Protein AF-A0A9P8F099-F1 (afdb_monomer)

Sequence (194 aa):
LRLPRTDVANDFVLVNVEPSGSDPLDLKLVATDGQSPFVASVRQNQIQKLQASSSHIQLDHWQSILSAVLLQSIPNDPTLAGVEAVANVSPSQLTITIRNKISGITQRLGVITLDKDEDEDIQLYDWTGFAVSRADGLAHQLATIQSTVAEHQKTIDDLTAQLDDLVKAKKSHQDEMLRKFAALLNTKKLKIRD

Mean predicted aligned error: 7.75 Å

InterPro domains:
  IPR014751 DNA repair protein XRCC4-like, C-terminal [G3DSA:1.20.5.370] (123-194)

Solvent-accessible surface area (backbone atoms only — not comparable to full-atom values): 10765 Å² total; per-residue (Å²): 91,81,28,46,34,75,81,43,87,96,40,56,32,44,37,48,75,40,82,69,56,93,49,96,49,13,26,37,37,46,30,32,72,86,83,54,36,23,40,36,76,45,42,58,95,50,50,73,76,34,43,30,90,87,40,90,70,54,69,70,59,50,50,52,52,49,43,32,68,70,69,62,47,83,66,95,46,76,87,55,67,42,59,47,61,36,29,37,78,53,100,60,35,37,38,39,38,35,28,36,49,57,96,89,45,78,44,66,43,25,51,48,70,18,43,56,37,92,87,54,82,79,60,61,69,58,54,50,51,51,51,50,55,50,50,52,53,51,52,53,51,51,54,51,52,53,51,53,50,52,51,51,50,51,51,50,53,54,53,50,52,53,48,53,52,49,53,50,51,51,51,54,51,50,54,52,50,51,51,53,51,51,52,53,52,51,55,53,53,52,66,72,72,108

Radius of gyration: 32.0 Å; Cα contacts (8 Å, |Δi|>4): 242; chains: 1; bounding box: 88×36×84 Å

Secondary structure (DSSP, 8-state):
-EEEBSSSTT-EEEEEEEE-SSSTT-EEEEEESSS-EEEEEE-GGGGGGGB-TT----HHHHHHHHHHHHH------GGGTTEEEEEEE-SSEEEEEEEEEETTEEEEEEEEEEEE-TTS---HHHHHHHHHHHHHHHHHHHHHHHHHHHHHHHHHHHHHHHHHHHHHHHHHHHHHHHHHHHHHHHHHHHHHH-

Structure (mmCIF, N/CA/C/O backbone):
data_AF-A0A9P8F099-F1
#
_entry.id   AF-A0A9P8F099-F1
#
loop_
_atom_site.group_PDB
_atom_site.id
_atom_site.type_symbol
_atom_site.label_atom_id
_atom_site.label_alt_id
_atom_site.label_comp_id
_atom_site.label_asym_id
_atom_site.label_entity_id
_atom_site.label_seq_id
_atom_site.pdbx_PDB_ins_code
_atom_site.Cartn_x
_atom_site.Cartn_y
_atom_site.Cartn_z
_atom_site.occupancy
_atom_site.B_iso_or_equiv
_atom_site.auth_seq_id
_atom_site.auth_comp_id
_atom_site.auth_asym_id
_atom_site.auth_atom_id
_atom_site.pdbx_PDB_model_num
ATOM 1 N N . LEU A 1 1 ? -8.700 -2.058 2.210 1.00 92.56 1 LEU A N 1
ATOM 2 C CA . LEU A 1 1 ? -7.432 -2.607 2.752 1.00 92.56 1 LEU A CA 1
ATOM 3 C C . LEU A 1 1 ? -7.659 -4.028 3.244 1.00 92.56 1 LEU A C 1
ATOM 5 O O . LEU A 1 1 ? -8.732 -4.304 3.767 1.00 92.56 1 LEU A O 1
ATOM 9 N N . ARG A 1 2 ? -6.658 -4.904 3.118 1.00 94.31 2 ARG A N 1
ATOM 10 C CA . ARG A 1 2 ? -6.637 -6.225 3.761 1.00 94.31 2 ARG A CA 1
ATOM 11 C C . ARG A 1 2 ? -5.497 -6.243 4.771 1.00 94.31 2 ARG A C 1
ATOM 13 O O . ARG A 1 2 ? -4.348 -6.102 4.362 1.00 94.31 2 ARG A O 1
ATOM 20 N N . LEU A 1 3 ? -5.808 -6.409 6.053 1.00 95.88 3 LEU A N 1
ATOM 21 C CA . LEU A 1 3 ? -4.813 -6.393 7.128 1.00 95.88 3 LEU A CA 1
ATOM 22 C C . LEU A 1 3 ? -4.735 -7.772 7.792 1.00 95.88 3 LEU A C 1
ATOM 24 O O . LEU A 1 3 ? -5.778 -8.306 8.167 1.00 95.88 3 LEU A O 1
ATOM 28 N N . PRO A 1 4 ? -3.542 -8.370 7.946 1.00 96.44 4 PRO A N 1
ATOM 29 C CA . PRO A 1 4 ? -3.405 -9.661 8.607 1.00 96.44 4 PRO A CA 1
ATOM 30 C C . PRO A 1 4 ? -3.721 -9.545 10.101 1.00 96.44 4 PRO A C 1
ATOM 32 O O . PRO A 1 4 ? -3.348 -8.564 10.755 1.00 96.44 4 PRO A O 1
ATOM 35 N N . ARG A 1 5 ? -4.379 -10.570 10.641 1.00 96.12 5 ARG A N 1
ATOM 36 C CA . ARG A 1 5 ? -4.650 -10.698 12.073 1.00 96.12 5 ARG A CA 1
ATOM 37 C C . ARG A 1 5 ? -3.421 -11.212 12.813 1.00 96.12 5 ARG A C 1
ATOM 39 O O . ARG A 1 5 ? -2.615 -11.971 12.278 1.00 96.12 5 ARG A O 1
ATOM 46 N N . THR A 1 6 ? -3.262 -10.755 14.049 1.00 94.56 6 THR A N 1
ATOM 47 C CA . THR A 1 6 ? -2.166 -11.160 14.949 1.00 94.56 6 THR A CA 1
ATOM 48 C C . THR A 1 6 ? -2.634 -12.092 16.058 1.00 94.56 6 THR A C 1
ATOM 50 O O . THR A 1 6 ? -1.834 -12.841 16.606 1.00 94.56 6 THR A O 1
ATOM 53 N N . ASP A 1 7 ? -3.925 -12.048 16.366 1.00 92.44 7 ASP A N 1
ATOM 54 C CA . ASP A 1 7 ? -4.639 -12.905 17.306 1.00 92.44 7 ASP A CA 1
ATOM 55 C C . ASP A 1 7 ? -4.950 -14.294 16.728 1.00 92.44 7 ASP A C 1
ATOM 57 O O . ASP A 1 7 ? -4.965 -15.273 17.470 1.00 92.44 7 ASP A O 1
ATOM 61 N N . VAL A 1 8 ? -5.139 -14.399 15.407 1.00 93.00 8 VAL A N 1
ATOM 62 C CA . VAL A 1 8 ? -5.415 -15.660 14.703 1.00 93.00 8 VAL A CA 1
ATOM 63 C C . VAL A 1 8 ? -4.468 -15.811 13.514 1.00 93.00 8 VAL A C 1
ATOM 65 O O . VAL A 1 8 ? -4.317 -14.904 12.695 1.00 93.00 8 VAL A O 1
ATOM 68 N N . ALA A 1 9 ? -3.810 -16.968 13.417 1.00 90.31 9 ALA A N 1
ATOM 69 C CA . ALA A 1 9 ? -2.846 -17.241 12.359 1.00 90.31 9 ALA A CA 1
ATOM 70 C C . ALA A 1 9 ? -3.523 -17.370 10.984 1.00 90.31 9 ALA A C 1
ATOM 72 O O . ALA A 1 9 ? -4.528 -18.061 10.841 1.00 90.31 9 ALA A O 1
ATOM 73 N N . ASN A 1 10 ? -2.905 -16.765 9.965 1.00 90.75 10 ASN A N 1
ATOM 74 C CA . ASN A 1 10 ? -3.338 -16.802 8.562 1.00 90.75 10 ASN A CA 1
ATOM 75 C C . ASN A 1 10 ? -4.743 -16.228 8.289 1.00 90.75 10 ASN A C 1
ATOM 77 O O . ASN A 1 10 ? -5.336 -16.509 7.249 1.00 90.75 10 ASN A O 1
ATOM 81 N N . ASP A 1 11 ? -5.251 -15.399 9.197 1.00 95.69 11 ASP A N 1
ATOM 82 C CA . ASP A 1 11 ? -6.530 -14.715 9.048 1.00 95.69 11 ASP A CA 1
ATOM 83 C C . ASP A 1 11 ? -6.328 -13.211 8.782 1.00 95.69 11 ASP A C 1
ATOM 85 O O . ASP A 1 11 ? -5.207 -12.688 8.850 1.00 95.69 11 ASP A O 1
ATOM 89 N N . PHE A 1 12 ? -7.390 -12.501 8.415 1.00 96.81 12 PHE A N 1
ATOM 90 C CA . PHE A 1 12 ? -7.332 -11.089 8.054 1.00 96.81 12 PHE A CA 1
A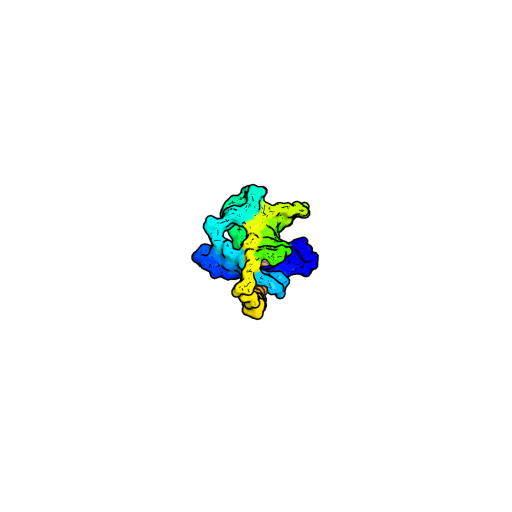TOM 91 C C . PHE A 1 12 ? -8.630 -10.353 8.370 1.00 96.81 12 PHE A C 1
ATOM 93 O O . PHE A 1 12 ? -9.683 -10.948 8.553 1.00 96.81 12 PHE A O 1
ATOM 100 N N . VAL A 1 13 ? -8.543 -9.029 8.379 1.00 97.19 13 VAL A N 1
ATOM 101 C CA . VAL A 1 13 ? -9.701 -8.136 8.390 1.00 97.19 13 VAL A CA 1
ATOM 102 C C . VAL A 1 13 ? -9.718 -7.314 7.111 1.00 97.19 13 VAL A C 1
ATOM 104 O O . VAL A 1 13 ? -8.668 -7.030 6.511 1.00 97.19 13 VAL A O 1
ATOM 107 N N . LEU A 1 14 ? -10.914 -6.924 6.692 1.00 97.06 14 LEU A N 1
ATOM 108 C CA . LEU A 1 14 ? -11.102 -5.945 5.633 1.00 97.06 14 LEU A CA 1
ATOM 109 C C . LEU A 1 14 ? -11.394 -4.594 6.264 1.00 97.06 14 LEU A C 1
ATOM 111 O O . LEU A 1 14 ? -12.147 -4.511 7.225 1.00 97.06 14 LEU A O 1
ATOM 115 N N . VAL A 1 15 ? -10.785 -3.546 5.720 1.00 96.75 15 VAL A N 1
ATOM 116 C CA . VAL A 1 15 ? -11.032 -2.161 6.131 1.00 96.75 15 VAL A CA 1
ATOM 117 C C . VAL A 1 15 ? -11.344 -1.352 4.889 1.00 96.75 15 VAL A C 1
ATOM 119 O O . VAL A 1 15 ? -10.489 -1.213 4.009 1.00 96.75 15 VAL A O 1
ATOM 122 N N . ASN A 1 16 ? -12.557 -0.838 4.807 1.00 95.81 16 ASN A N 1
ATOM 123 C CA . ASN A 1 16 ? -12.939 0.188 3.864 1.00 95.81 16 ASN A CA 1
ATOM 124 C C . ASN A 1 16 ? -12.555 1.563 4.419 1.00 95.81 16 ASN A C 1
ATOM 126 O O . ASN A 1 16 ? -12.680 1.823 5.616 1.00 95.81 16 ASN A O 1
ATOM 130 N N . VAL A 1 17 ? -12.021 2.409 3.544 1.00 95.62 17 VAL A N 1
ATOM 131 C CA . VAL A 1 17 ? -11.474 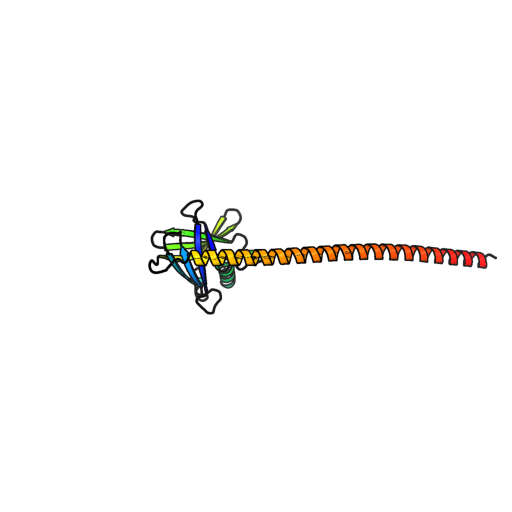3.719 3.898 1.00 95.62 17 VAL A CA 1
ATOM 132 C C . VAL A 1 17 ? -12.177 4.747 3.034 1.00 95.62 17 VAL A C 1
ATOM 134 O O . VAL A 1 17 ? -11.964 4.782 1.823 1.00 95.62 17 VAL A O 1
ATOM 137 N N . GLU A 1 18 ? -13.012 5.565 3.658 1.00 94.25 18 GLU A N 1
ATOM 138 C CA . GLU A 1 18 ? -13.860 6.534 2.972 1.00 94.25 18 GLU A CA 1
ATOM 139 C C . GLU A 1 18 ? -13.487 7.959 3.383 1.00 94.25 18 GLU A C 1
ATOM 141 O O . GLU A 1 18 ? -13.303 8.222 4.574 1.00 94.25 18 GLU A O 1
ATOM 146 N N . PRO A 1 19 ? -13.395 8.910 2.442 1.00 95.31 19 PRO A N 1
ATOM 147 C CA . PRO A 1 19 ? -13.267 10.320 2.783 1.00 95.31 19 PRO A CA 1
ATOM 148 C C . PRO A 1 19 ? -14.481 10.799 3.588 1.00 95.31 19 PRO A C 1
ATOM 150 O O . PRO A 1 19 ? -15.623 10.564 3.206 1.00 95.31 19 PRO A O 1
ATOM 153 N N . SER A 1 20 ? -14.234 11.506 4.686 1.00 96.31 20 SER A N 1
ATOM 154 C CA . SER A 1 20 ? -15.271 12.059 5.572 1.00 96.31 20 SER A CA 1
ATOM 155 C C . SER A 1 20 ? -15.173 13.578 5.767 1.00 96.31 20 SER A C 1
ATOM 157 O O . SER A 1 20 ? -16.009 14.171 6.450 1.00 96.31 20 SER A O 1
ATOM 159 N N . GLY A 1 21 ? -14.159 14.220 5.183 1.00 93.94 21 GLY A N 1
ATOM 160 C CA . GLY A 1 21 ? -13.891 15.645 5.354 1.00 93.94 21 GLY A CA 1
ATOM 161 C C . GLY A 1 21 ? -13.082 16.242 4.208 1.00 93.94 21 GLY A C 1
ATOM 162 O O . GLY A 1 21 ? -12.948 15.643 3.142 1.00 93.94 21 GLY A O 1
ATOM 163 N N . SER A 1 22 ? -12.592 17.462 4.422 1.00 93.25 22 SER A N 1
ATOM 164 C CA . SER A 1 22 ? -11.844 18.218 3.414 1.00 93.25 22 SER A CA 1
ATOM 165 C C . SER A 1 22 ? -10.375 17.823 3.347 1.00 93.25 22 SER A C 1
ATOM 167 O O . SER A 1 22 ? -9.767 17.947 2.283 1.00 93.25 22 SER A O 1
ATOM 169 N N . ASP A 1 23 ? -9.800 17.382 4.467 1.00 94.94 23 ASP A N 1
ATOM 170 C CA . ASP A 1 23 ? -8.392 17.015 4.515 1.00 94.94 23 ASP A CA 1
ATOM 171 C C . ASP A 1 23 ? -8.171 15.561 4.059 1.00 94.94 23 ASP A C 1
ATOM 173 O O . ASP A 1 23 ? -9.023 14.701 4.293 1.00 94.94 23 ASP A O 1
ATOM 177 N N . PRO A 1 24 ? -7.008 15.233 3.461 1.00 92.44 24 PRO A N 1
ATOM 178 C CA . PRO A 1 24 ? -6.714 13.883 2.974 1.00 92.44 24 PRO A CA 1
ATOM 179 C C . PRO A 1 24 ? -6.847 12.767 4.019 1.00 92.44 24 PRO A C 1
ATOM 181 O O . PRO A 1 24 ? -7.192 11.642 3.667 1.00 92.44 24 PRO A O 1
ATOM 184 N N . LEU A 1 25 ? -6.550 13.061 5.291 1.00 95.44 25 LEU A N 1
ATOM 185 C CA . LEU A 1 25 ? -6.671 12.112 6.404 1.00 95.44 25 LEU A CA 1
ATOM 186 C C . LEU A 1 25 ? -7.956 12.281 7.227 1.00 95.44 25 LEU A C 1
ATOM 188 O O . LEU A 1 25 ? -8.073 11.672 8.291 1.00 95.44 25 LEU A O 1
ATOM 192 N N . ASP A 1 26 ? -8.929 13.055 6.749 1.00 97.25 26 ASP A N 1
ATOM 193 C CA . ASP A 1 26 ? -10.280 13.023 7.303 1.00 97.25 26 ASP A CA 1
ATOM 194 C C . ASP A 1 26 ? -11.026 11.809 6.745 1.00 97.25 26 ASP A C 1
ATOM 196 O O . ASP A 1 26 ? -11.672 11.878 5.699 1.00 97.25 26 ASP A O 1
ATOM 200 N N . LEU A 1 27 ? -10.957 10.679 7.445 1.00 97.62 27 LEU A N 1
ATOM 201 C CA . LEU A 1 27 ? -11.392 9.374 6.947 1.00 97.62 27 LEU A CA 1
ATOM 202 C C . LEU A 1 27 ? -12.384 8.701 7.900 1.00 97.62 27 LEU A C 1
ATOM 204 O O . LEU A 1 27 ? -12.140 8.633 9.104 1.00 97.62 27 LEU A O 1
ATOM 208 N N . LYS A 1 28 ? -13.451 8.115 7.353 1.00 97.25 28 LYS A N 1
ATOM 209 C CA . LYS A 1 28 ? -14.241 7.077 8.021 1.00 97.25 28 LYS A CA 1
ATOM 210 C C . LYS A 1 28 ? -13.606 5.728 7.694 1.00 97.25 28 LYS A C 1
ATOM 212 O O . LYS A 1 28 ? -13.386 5.393 6.531 1.00 97.25 28 LYS A O 1
ATOM 217 N N . LEU A 1 29 ? -13.284 4.963 8.727 1.00 97.38 29 LEU A N 1
ATOM 218 C CA . LEU A 1 29 ? -12.815 3.592 8.606 1.00 97.38 29 LEU A CA 1
ATOM 219 C C . LEU A 1 29 ? -13.961 2.673 8.999 1.00 97.38 29 LEU A C 1
ATOM 221 O O . LEU A 1 29 ? -14.435 2.755 10.129 1.00 97.38 29 LEU A O 1
ATOM 225 N N . VAL A 1 30 ? -14.368 1.798 8.087 1.00 97.56 30 VAL A N 1
ATOM 226 C CA . VAL A 1 30 ? -15.339 0.734 8.362 1.00 97.56 30 VAL A CA 1
ATOM 227 C C . VAL A 1 30 ? -14.635 -0.587 8.130 1.00 97.56 30 VAL A C 1
ATOM 229 O O . VAL A 1 30 ? -14.159 -0.864 7.032 1.00 97.56 30 VAL A O 1
ATOM 232 N N . ALA A 1 31 ? -14.507 -1.394 9.170 1.00 97.62 31 ALA A N 1
ATOM 233 C CA . ALA A 1 31 ? -13.795 -2.655 9.135 1.00 97.62 31 ALA A CA 1
ATOM 234 C C . ALA A 1 31 ? -14.698 -3.825 9.493 1.00 97.62 31 ALA A C 1
ATOM 236 O O . ALA A 1 31 ? -15.712 -3.673 10.166 1.00 97.62 31 ALA A O 1
ATOM 237 N N . THR A 1 32 ? -14.291 -5.014 9.069 1.00 97.06 32 THR A N 1
ATOM 238 C CA . THR A 1 32 ? -14.934 -6.255 9.476 1.00 97.06 32 THR A CA 1
ATOM 239 C C . THR A 1 32 ? -13.946 -7.413 9.518 1.00 97.06 32 THR A C 1
ATOM 241 O O . THR A 1 32 ? -13.009 -7.496 8.717 1.00 97.06 32 THR A O 1
ATOM 244 N N . ASP A 1 33 ? -14.186 -8.322 10.454 1.00 94.69 33 ASP A N 1
ATOM 245 C CA . ASP A 1 33 ? -13.595 -9.658 10.534 1.00 94.69 33 ASP A CA 1
ATOM 246 C C . ASP A 1 33 ? -14.413 -10.717 9.763 1.00 94.69 33 ASP A C 1
ATOM 248 O O . ASP A 1 33 ? -14.134 -11.909 9.851 1.00 94.69 33 ASP A O 1
ATOM 252 N N . GLY A 1 34 ? -15.429 -10.283 9.008 1.00 92.38 34 GLY A N 1
ATOM 253 C CA . GLY A 1 34 ? -16.376 -11.133 8.290 1.00 92.38 34 GLY A CA 1
ATOM 254 C C . GLY A 1 34 ? -17.660 -11.428 9.068 1.00 92.38 34 GLY A C 1
ATOM 255 O O . GLY A 1 34 ? -18.559 -12.053 8.509 1.00 92.38 34 GLY A O 1
ATOM 256 N N . GLN A 1 35 ? -17.764 -10.988 10.326 1.00 90.94 35 GLN A N 1
ATOM 257 C CA . GLN A 1 35 ? -18.958 -11.176 11.153 1.00 90.94 35 GLN A CA 1
ATOM 258 C C . GLN A 1 35 ? -19.503 -9.859 11.689 1.00 90.94 35 GLN A C 1
ATOM 260 O O . GLN A 1 35 ? -20.703 -9.621 11.601 1.00 90.94 35 GLN A O 1
ATOM 265 N N . SER A 1 36 ? -18.634 -9.024 12.260 1.00 95.19 36 SER A N 1
ATOM 266 C CA . SER A 1 36 ? -19.042 -7.789 12.926 1.00 95.19 36 SER A CA 1
ATOM 267 C C . SER A 1 36 ? -18.498 -6.551 12.211 1.00 95.19 36 SER A C 1
ATOM 269 O O . SER A 1 36 ? -17.364 -6.581 11.718 1.00 95.19 36 SER A O 1
ATOM 271 N N . PRO A 1 37 ? -19.282 -5.466 12.143 1.00 97.25 37 PRO A N 1
ATOM 272 C CA . PRO A 1 37 ? -18.804 -4.145 11.745 1.00 97.25 37 PRO A CA 1
ATOM 273 C C . PRO A 1 37 ? -18.034 -3.460 12.883 1.00 97.25 37 PRO A C 1
ATOM 275 O O . PRO A 1 37 ? -18.412 -3.533 14.055 1.00 97.25 37 PRO A O 1
ATOM 278 N N . PHE A 1 38 ? -16.958 -2.764 12.527 1.00 98.19 38 PHE A N 1
ATOM 279 C CA . PHE A 1 38 ? -16.180 -1.918 13.427 1.00 98.19 38 PHE A CA 1
ATOM 280 C C . PHE A 1 38 ? -15.909 -0.577 12.759 1.00 98.19 38 PHE A C 1
ATOM 282 O O . PHE A 1 38 ? -15.483 -0.544 11.605 1.00 98.19 38 PHE A O 1
ATOM 289 N N . VAL A 1 39 ? -16.099 0.526 13.475 1.00 97.88 39 VAL A N 1
ATOM 290 C CA . VAL A 1 39 ? -16.024 1.870 12.898 1.00 97.88 39 VAL A CA 1
ATOM 291 C C . VAL A 1 39 ? -15.047 2.746 13.677 1.00 97.88 39 VAL A C 1
ATOM 293 O O . VAL A 1 39 ? -14.962 2.693 14.902 1.00 97.88 39 VAL A O 1
ATOM 296 N N . ALA A 1 40 ? -14.297 3.579 12.960 1.00 97.69 40 ALA A N 1
ATOM 297 C CA . ALA A 1 40 ? -13.589 4.718 13.536 1.00 97.69 40 ALA A CA 1
ATOM 298 C C . ALA A 1 40 ? -13.617 5.911 12.588 1.00 97.69 40 ALA A C 1
ATOM 300 O O . ALA A 1 40 ? -13.789 5.779 11.378 1.00 97.69 40 ALA A O 1
ATOM 301 N N . SER A 1 41 ? -13.378 7.093 13.146 1.00 97.19 41 SER A N 1
ATOM 302 C CA . SER A 1 41 ? -13.099 8.301 12.374 1.00 97.19 41 SER A CA 1
ATOM 303 C C . SER A 1 41 ? -11.676 8.768 12.650 1.00 97.19 41 SER A C 1
ATOM 305 O O . SER A 1 41 ? -11.290 8.972 13.801 1.00 97.19 41 SER A O 1
ATOM 307 N N . VAL A 1 42 ? -10.904 8.974 11.590 1.00 97.06 42 VAL A N 1
ATOM 308 C CA . VAL A 1 42 ? -9.605 9.644 11.626 1.00 97.06 42 VAL A CA 1
ATOM 309 C C . VAL A 1 42 ? -9.823 11.078 11.162 1.00 97.06 42 VAL A C 1
ATOM 311 O O . VAL A 1 42 ? -10.536 11.316 10.194 1.00 97.06 42 VAL A O 1
ATOM 314 N N . ARG A 1 43 ? -9.237 12.044 11.870 1.00 96.81 43 ARG A N 1
ATOM 315 C CA . ARG A 1 43 ? -9.216 13.450 11.451 1.00 96.81 43 ARG A CA 1
ATOM 316 C C . ARG A 1 43 ? -7.783 13.917 11.345 1.00 96.81 43 ARG A C 1
ATOM 318 O O . ARG A 1 43 ? -7.002 13.660 12.268 1.00 96.81 43 ARG A O 1
ATOM 325 N N . GLN A 1 44 ? -7.448 14.637 10.279 1.00 95.19 44 GLN A N 1
ATOM 326 C CA . GLN A 1 44 ? -6.072 15.052 10.012 1.00 95.19 44 GLN A CA 1
ATOM 327 C C . GLN A 1 44 ? -5.486 15.874 11.169 1.00 95.19 44 GLN A C 1
ATOM 329 O O . GLN A 1 44 ? -4.362 15.642 11.606 1.00 95.19 44 GLN A O 1
ATOM 334 N N . ASN A 1 45 ? -6.284 16.764 11.757 1.00 94.62 45 ASN A N 1
ATOM 335 C CA . ASN A 1 45 ? -5.879 17.580 12.903 1.00 94.62 45 ASN A CA 1
ATOM 336 C C . ASN A 1 45 ? -5.694 16.803 14.227 1.00 94.62 45 ASN A C 1
ATOM 338 O O . ASN A 1 45 ? -5.262 17.388 15.219 1.00 94.62 45 ASN A O 1
ATOM 342 N N . GLN A 1 46 ? -6.021 15.507 14.278 1.00 94.50 46 GLN A N 1
ATOM 343 C CA . GLN A 1 46 ? -5.893 14.664 15.473 1.00 94.50 46 GLN A CA 1
ATOM 344 C C . GLN A 1 46 ? -4.963 13.463 15.286 1.00 94.50 46 GLN A C 1
ATOM 346 O O . GLN A 1 46 ? -4.804 12.675 16.219 1.00 94.50 46 GLN A O 1
ATOM 351 N N . ILE A 1 47 ? -4.295 13.335 14.137 1.00 95.06 47 ILE A N 1
ATOM 352 C CA . ILE A 1 47 ? -3.441 12.176 13.837 1.00 95.06 47 ILE A CA 1
ATOM 353 C C . ILE A 1 47 ? -2.308 11.980 14.847 1.00 95.06 47 ILE A C 1
ATOM 355 O O . ILE A 1 47 ? -1.905 10.846 15.090 1.00 95.06 47 ILE A O 1
ATOM 359 N N . GLN A 1 48 ? -1.838 13.049 15.500 1.00 93.62 48 GLN A N 1
ATOM 360 C CA . GLN A 1 48 ? -0.823 12.963 16.553 1.00 93.62 48 GLN A CA 1
ATOM 361 C C . GLN A 1 48 ? -1.269 12.074 17.726 1.00 93.62 48 GLN A C 1
ATOM 363 O O . GLN A 1 48 ? -0.439 11.426 18.352 1.00 93.62 48 GLN A O 1
ATOM 368 N N . LYS A 1 49 ? -2.575 11.982 18.011 1.00 94.12 49 LYS A N 1
ATOM 369 C CA . LYS A 1 49 ? -3.105 11.112 19.076 1.00 94.12 49 LYS A CA 1
ATOM 370 C C . LYS A 1 49 ? -2.997 9.624 18.738 1.00 94.12 49 LYS A C 1
ATOM 372 O O . LYS A 1 49 ? -2.983 8.798 19.642 1.00 94.12 49 LYS A O 1
ATOM 377 N N . LEU A 1 50 ? -2.944 9.292 17.447 1.00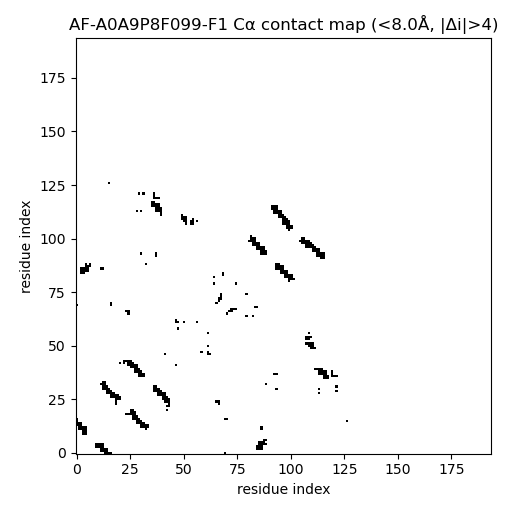 94.62 50 LEU A N 1
ATOM 378 C CA . LEU A 1 50 ? -2.806 7.918 16.956 1.00 94.62 50 LEU A CA 1
ATOM 379 C C . LEU A 1 50 ? -1.355 7.434 17.037 1.00 94.62 50 LEU A C 1
ATOM 381 O O . LEU A 1 50 ? -1.090 6.233 16.984 1.00 94.62 50 LEU A O 1
ATOM 385 N N . GLN A 1 51 ? -0.410 8.366 17.149 1.00 94.25 51 GLN A N 1
ATOM 386 C CA . GLN A 1 51 ? 1.000 8.066 17.281 1.00 94.25 51 GLN A CA 1
ATOM 387 C C . GLN A 1 51 ? 1.279 7.416 18.642 1.00 94.25 51 GLN A C 1
ATOM 389 O O . GLN A 1 51 ? 0.825 7.876 19.690 1.00 94.25 51 GLN A O 1
ATOM 394 N N . ALA A 1 52 ? 2.064 6.342 18.646 1.00 91.00 52 ALA A N 1
ATOM 395 C CA . ALA A 1 52 ? 2.492 5.711 19.882 1.00 91.00 52 ALA A CA 1
ATOM 396 C C . ALA A 1 52 ? 3.402 6.672 20.658 1.00 91.00 52 ALA A C 1
ATOM 398 O O . ALA A 1 52 ? 4.353 7.214 20.096 1.00 91.00 52 ALA A O 1
ATOM 399 N N . SER A 1 53 ? 3.176 6.801 21.967 1.00 83.56 53 SER A N 1
ATOM 400 C CA . SER A 1 53 ? 3.994 7.637 22.861 1.00 83.56 53 SER A CA 1
ATOM 401 C C . SER A 1 53 ? 5.481 7.265 22.866 1.00 83.56 53 SER A C 1
ATOM 403 O O . SER A 1 53 ? 6.333 8.103 23.134 1.00 83.56 53 SER A O 1
ATOM 405 N N . SER A 1 54 ? 5.796 6.008 22.546 1.00 79.12 54 SER A N 1
ATOM 406 C CA . SER A 1 54 ? 7.159 5.487 22.405 1.00 79.12 54 SER A CA 1
ATOM 407 C C . SER A 1 54 ? 7.827 5.832 21.071 1.00 79.12 54 SER A C 1
ATOM 409 O O . SER A 1 54 ? 8.994 5.504 20.874 1.00 79.12 54 SER A O 1
ATOM 411 N N . SER A 1 55 ? 7.093 6.401 20.113 1.00 77.25 55 SER A N 1
ATOM 412 C CA . SER A 1 55 ? 7.637 6.766 18.808 1.00 77.25 55 SER A CA 1
ATOM 413 C C . SER A 1 55 ? 8.016 8.249 18.801 1.00 77.25 55 SER A C 1
ATOM 415 O O . SER A 1 55 ? 7.210 9.114 19.122 1.00 77.25 55 SER A O 1
ATOM 417 N N . HIS A 1 56 ? 9.257 8.550 18.423 1.00 80.56 56 HIS A N 1
ATOM 418 C CA . HIS A 1 56 ? 9.774 9.921 18.311 1.00 80.56 56 HIS A CA 1
ATOM 419 C C . HIS A 1 56 ? 9.692 10.453 16.870 1.00 80.56 56 HIS A C 1
ATOM 421 O O . HIS A 1 56 ? 10.528 11.243 16.439 1.00 80.56 56 HIS A O 1
ATOM 427 N N . ILE A 1 57 ? 8.719 9.968 16.094 1.00 87.06 57 ILE A N 1
ATOM 428 C CA . ILE A 1 57 ? 8.551 10.341 14.685 1.00 87.06 57 ILE A CA 1
ATOM 429 C C . ILE A 1 57 ? 7.952 11.749 14.613 1.00 87.06 57 ILE A C 1
ATOM 431 O O . ILE A 1 57 ? 7.046 12.083 15.372 1.00 87.06 57 ILE A O 1
ATOM 435 N N . GLN A 1 58 ? 8.468 12.582 13.711 1.00 90.94 58 GLN A N 1
ATOM 436 C CA . GLN A 1 58 ? 7.911 13.912 13.466 1.00 90.94 58 GLN A CA 1
ATOM 437 C C . GLN A 1 58 ? 6.508 13.822 12.856 1.00 90.94 58 GLN A C 1
ATOM 439 O O . GLN A 1 58 ? 6.215 12.895 12.105 1.00 90.94 58 GLN A O 1
ATOM 444 N N . LEU A 1 59 ? 5.656 14.808 13.145 1.00 90.62 59 LEU A N 1
ATOM 445 C CA . LEU A 1 59 ? 4.251 14.791 12.732 1.00 90.62 59 LEU A CA 1
ATOM 446 C C . LEU A 1 59 ? 4.074 14.668 11.211 1.00 90.62 59 LEU A C 1
ATOM 448 O O . LEU A 1 59 ? 3.272 13.853 10.768 1.00 90.62 59 LEU A O 1
ATOM 452 N N . ASP A 1 60 ? 4.863 15.398 10.422 1.00 90.44 60 ASP A N 1
ATOM 453 C CA . ASP A 1 60 ? 4.786 15.354 8.954 1.00 90.44 60 ASP A CA 1
ATOM 454 C C . ASP A 1 60 ? 5.123 13.958 8.413 1.00 90.44 60 ASP A C 1
ATOM 456 O O . ASP A 1 60 ? 4.450 13.427 7.532 1.00 90.44 60 ASP A O 1
ATOM 460 N N . HIS A 1 61 ? 6.132 13.308 8.996 1.00 90.12 61 HIS A N 1
ATOM 461 C CA . HIS A 1 61 ? 6.487 11.942 8.626 1.00 90.12 61 HIS A CA 1
ATOM 462 C C . HIS A 1 61 ? 5.411 10.943 9.087 1.00 90.12 61 HIS A C 1
ATOM 464 O O . HIS A 1 61 ? 5.072 10.013 8.356 1.00 90.12 61 HIS A O 1
ATOM 470 N N . TRP A 1 62 ? 4.806 11.154 10.258 1.00 93.00 62 TRP A N 1
ATOM 471 C CA . TRP A 1 62 ? 3.667 10.356 10.713 1.00 93.00 62 TRP A CA 1
ATOM 472 C C . TRP A 1 62 ? 2.451 10.487 9.783 1.00 93.00 62 TRP A C 1
ATOM 474 O O . TRP A 1 62 ? 1.807 9.488 9.461 1.00 93.00 62 TRP A O 1
ATOM 484 N N . GLN A 1 63 ? 2.182 11.691 9.280 1.00 92.50 63 GLN A N 1
ATOM 485 C CA . GLN A 1 63 ? 1.161 11.938 8.266 1.00 92.50 63 GLN A CA 1
ATOM 486 C C . GLN A 1 63 ? 1.452 11.176 6.967 1.00 92.50 63 GLN A C 1
ATOM 488 O O . GLN A 1 63 ? 0.543 10.551 6.412 1.00 92.50 63 GLN A O 1
ATOM 493 N N . SER A 1 64 ? 2.705 11.168 6.502 1.00 91.50 64 SER A N 1
ATOM 494 C CA . SER A 1 64 ? 3.118 10.381 5.333 1.00 91.50 64 SER A CA 1
ATOM 495 C C . SER A 1 64 ? 2.918 8.880 5.549 1.00 91.50 64 SER A C 1
ATOM 497 O O . SER A 1 64 ? 2.375 8.211 4.671 1.00 91.50 64 SER A O 1
ATOM 499 N N . ILE A 1 65 ? 3.271 8.360 6.733 1.00 92.62 65 ILE A N 1
ATOM 500 C CA . ILE A 1 65 ? 3.040 6.956 7.112 1.00 92.62 65 ILE A CA 1
ATOM 501 C C . ILE A 1 65 ? 1.546 6.615 7.054 1.00 92.62 65 ILE A C 1
ATOM 503 O O . ILE A 1 65 ? 1.161 5.626 6.430 1.00 92.62 65 ILE A O 1
ATOM 507 N N . LEU A 1 66 ? 0.692 7.427 7.683 1.00 93.81 66 LEU A N 1
ATOM 508 C CA . LEU A 1 66 ? -0.754 7.196 7.690 1.00 93.81 66 LEU A CA 1
ATOM 509 C C . LEU A 1 66 ? -1.349 7.257 6.286 1.00 93.81 66 LEU A C 1
ATOM 511 O O . LEU A 1 66 ? -2.163 6.407 5.937 1.00 93.81 66 LEU A O 1
ATOM 515 N N . SER A 1 67 ? -0.913 8.217 5.472 1.00 92.38 67 SER A N 1
ATOM 516 C CA . SER A 1 67 ? -1.369 8.357 4.087 1.00 92.38 67 SER A CA 1
ATOM 517 C C . SER A 1 67 ? -0.987 7.128 3.261 1.00 92.38 67 SER A C 1
ATOM 519 O O . SER A 1 67 ? -1.838 6.548 2.591 1.00 92.38 67 SER A O 1
ATOM 521 N N . ALA A 1 68 ? 0.262 6.671 3.381 1.00 90.88 68 ALA A N 1
ATOM 522 C CA . ALA A 1 68 ? 0.754 5.470 2.713 1.00 90.88 68 ALA A CA 1
ATOM 523 C C . ALA A 1 68 ? -0.047 4.221 3.095 1.00 90.88 68 ALA A C 1
ATOM 525 O O . ALA A 1 68 ? -0.465 3.449 2.234 1.00 90.88 68 ALA A O 1
ATOM 526 N N . VAL A 1 69 ? -0.289 4.026 4.394 1.00 92.38 69 VAL A N 1
ATOM 527 C CA . VAL A 1 69 ? -0.972 2.836 4.913 1.00 92.38 69 VAL A CA 1
ATOM 528 C C . VAL A 1 69 ? -2.471 2.858 4.605 1.00 92.38 69 VAL A C 1
ATOM 530 O O . VAL A 1 69 ? -3.007 1.861 4.121 1.00 92.38 69 VAL A O 1
ATOM 533 N N . LEU A 1 70 ? -3.159 3.966 4.899 1.00 93.94 70 LEU A N 1
ATOM 534 C CA . LEU A 1 70 ? -4.621 4.044 4.829 1.00 93.94 70 LEU A CA 1
ATOM 535 C C . LEU A 1 70 ? -5.129 4.296 3.410 1.00 93.94 70 LEU A C 1
ATOM 537 O O . LEU A 1 70 ? -6.115 3.689 3.000 1.00 93.94 70 LEU A O 1
ATOM 541 N N . LEU A 1 71 ? -4.446 5.150 2.648 1.00 91.00 71 LEU A N 1
ATOM 542 C CA . LEU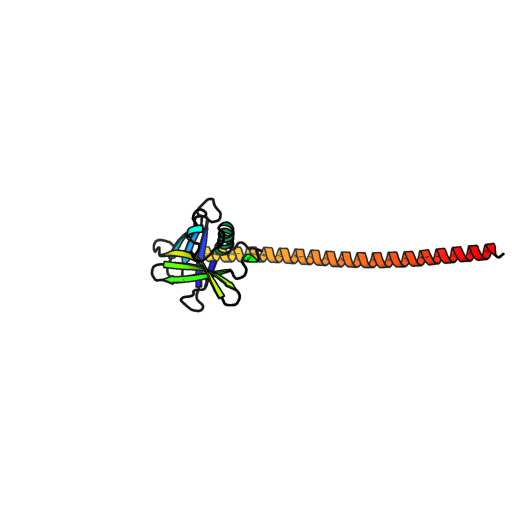 A 1 71 ? -4.857 5.512 1.288 1.00 91.00 71 LEU A CA 1
ATOM 543 C C . LEU A 1 71 ? -4.187 4.640 0.222 1.00 91.00 71 LEU A C 1
ATOM 545 O O . LEU A 1 71 ? -4.511 4.757 -0.958 1.00 91.00 71 LEU A O 1
ATOM 549 N N . GLN A 1 72 ? -3.254 3.765 0.619 1.00 83.19 72 GLN A N 1
ATOM 550 C CA . GLN A 1 72 ? -2.401 3.008 -0.303 1.00 83.19 72 GLN A CA 1
ATOM 551 C C . GLN A 1 72 ? -1.718 3.919 -1.329 1.00 83.19 72 GLN A C 1
ATOM 553 O O . GLN A 1 72 ? -1.524 3.520 -2.482 1.00 83.19 72 GLN A O 1
ATOM 558 N N . SER A 1 73 ? -1.390 5.156 -0.938 1.00 71.94 73 SER A N 1
ATOM 559 C CA . SER A 1 73 ? -0.545 6.000 -1.771 1.00 71.94 73 SER A CA 1
ATOM 560 C C . SER A 1 73 ? 0.790 5.285 -1.900 1.00 71.94 73 SER A C 1
ATOM 562 O O . SER A 1 73 ? 1.328 4.836 -0.896 1.00 71.94 73 SER A O 1
ATOM 564 N N . ILE A 1 74 ? 1.281 5.104 -3.129 1.00 56.38 74 ILE A N 1
ATOM 565 C CA . ILE A 1 74 ? 2.583 4.482 -3.382 1.00 56.38 74 ILE A CA 1
ATOM 566 C C . ILE A 1 74 ? 3.627 5.506 -2.964 1.00 56.38 74 ILE A C 1
ATOM 568 O O . ILE A 1 74 ? 3.828 6.487 -3.687 1.00 56.38 74 ILE A O 1
ATOM 572 N N . PRO A 1 75 ? 4.312 5.330 -1.834 1.00 54.88 75 PRO A N 1
ATOM 573 C CA . PRO A 1 75 ? 5.371 6.236 -1.496 1.00 54.88 75 PRO A CA 1
ATOM 574 C C . PRO A 1 75 ? 6.625 5.594 -2.071 1.00 54.88 75 PRO A C 1
ATOM 576 O O . PRO A 1 75 ? 7.091 4.566 -1.584 1.00 54.88 75 PRO A O 1
ATOM 579 N N . ASN A 1 76 ? 7.239 6.230 -3.062 1.00 60.75 76 ASN A N 1
ATOM 580 C CA . ASN A 1 76 ? 8.645 5.960 -3.378 1.00 60.75 76 ASN A CA 1
ATOM 581 C C . ASN A 1 76 ? 9.572 6.504 -2.268 1.00 60.75 76 ASN A C 1
ATOM 583 O O . ASN A 1 76 ? 10.677 6.965 -2.543 1.00 60.75 76 ASN A O 1
ATOM 587 N N . ASP A 1 77 ? 9.100 6.505 -1.021 1.00 71.19 77 ASP A N 1
ATOM 588 C CA . ASP A 1 77 ? 9.808 7.022 0.129 1.00 71.19 77 ASP A CA 1
ATOM 589 C C . ASP A 1 77 ? 10.546 5.863 0.813 1.00 71.19 77 ASP A C 1
ATOM 591 O O . ASP A 1 77 ? 9.910 4.991 1.419 1.00 71.19 77 ASP A O 1
ATOM 595 N N . PRO A 1 78 ? 11.887 5.824 0.736 1.00 74.25 78 PRO A N 1
ATOM 596 C CA . PRO A 1 78 ? 12.678 4.781 1.376 1.00 74.25 78 PRO A CA 1
ATOM 597 C C . PRO A 1 78 ? 12.521 4.766 2.903 1.00 74.25 78 PRO A C 1
ATOM 599 O O . PRO A 1 78 ? 12.821 3.750 3.527 1.00 74.25 78 PRO A O 1
ATOM 602 N N . THR A 1 79 ? 12.035 5.848 3.522 1.00 73.00 79 THR A N 1
ATOM 603 C CA . THR A 1 79 ? 11.795 5.909 4.973 1.00 73.00 79 THR A CA 1
ATOM 604 C C . THR A 1 79 ? 10.610 5.055 5.427 1.00 73.00 79 THR A C 1
ATOM 606 O O . THR A 1 79 ? 10.534 4.690 6.601 1.00 73.00 79 THR A O 1
ATOM 609 N N . LEU A 1 80 ? 9.732 4.662 4.498 1.00 79.19 80 LEU A N 1
ATOM 610 C CA . LEU A 1 80 ? 8.592 3.782 4.758 1.00 79.19 80 LEU A CA 1
ATOM 611 C C . LEU A 1 80 ? 8.923 2.297 4.557 1.00 79.19 80 LEU A C 1
ATOM 613 O O . LEU A 1 80 ? 8.063 1.434 4.747 1.00 79.19 80 LEU A O 1
ATOM 617 N N . ALA A 1 81 ? 10.173 1.972 4.215 1.00 82.25 81 ALA A N 1
ATOM 618 C CA . ALA A 1 81 ? 10.631 0.594 4.136 1.00 82.25 81 ALA A CA 1
ATOM 619 C C . ALA A 1 81 ? 10.475 -0.112 5.496 1.00 82.25 81 ALA A C 1
ATOM 621 O O . ALA A 1 81 ? 11.008 0.332 6.512 1.00 82.25 81 ALA A O 1
ATOM 622 N N . GLY A 1 82 ? 9.751 -1.235 5.501 1.00 84.56 82 GLY A N 1
ATOM 623 C CA . GLY A 1 82 ? 9.467 -2.017 6.709 1.00 84.56 82 GLY A CA 1
ATOM 624 C C . GLY A 1 82 ? 8.205 -1.594 7.466 1.00 84.56 82 GLY A C 1
ATOM 625 O O . GLY A 1 82 ? 7.817 -2.290 8.404 1.00 84.56 82 GLY A O 1
ATOM 626 N N . VAL A 1 83 ? 7.528 -0.513 7.065 1.00 90.94 83 VAL A N 1
ATOM 627 C CA . VAL A 1 83 ? 6.238 -0.133 7.653 1.00 90.94 83 VAL A CA 1
ATOM 628 C C . VAL A 1 83 ? 5.161 -1.130 7.224 1.00 90.94 83 VAL A C 1
ATOM 630 O O . VAL A 1 83 ? 4.921 -1.348 6.040 1.00 90.94 83 VAL A O 1
ATOM 633 N N . GLU A 1 84 ? 4.484 -1.719 8.203 1.00 91.44 84 GLU A N 1
ATOM 634 C CA . GLU A 1 84 ? 3.354 -2.620 8.008 1.00 91.44 84 GLU A CA 1
ATOM 635 C C . GLU A 1 84 ? 2.206 -2.271 8.964 1.00 91.44 84 GLU A C 1
ATOM 637 O O . GLU A 1 84 ? 2.406 -1.728 10.056 1.00 91.44 84 GLU A O 1
ATOM 642 N N . ALA A 1 85 ? 0.984 -2.605 8.556 1.00 95.00 85 ALA A N 1
ATOM 643 C CA . ALA A 1 85 ? -0.205 -2.496 9.388 1.00 95.00 85 ALA A CA 1
ATOM 644 C C . ALA A 1 85 ? -0.786 -3.885 9.639 1.00 95.00 85 ALA A C 1
ATOM 646 O O . ALA A 1 85 ? -0.926 -4.693 8.720 1.00 95.00 85 ALA A O 1
ATOM 647 N N . VAL A 1 86 ? -1.121 -4.156 10.894 1.00 96.12 86 VAL A N 1
ATOM 648 C CA . VAL A 1 86 ? -1.696 -5.428 11.337 1.00 96.12 86 VAL A CA 1
ATOM 649 C C . VAL A 1 86 ? -2.925 -5.173 12.190 1.00 96.12 86 VAL A C 1
ATOM 651 O O . VAL A 1 86 ? -3.060 -4.095 12.766 1.00 96.12 86 VAL A O 1
ATOM 654 N N . ALA A 1 87 ? -3.804 -6.160 12.291 1.00 97.62 87 ALA A N 1
ATOM 655 C CA . ALA A 1 87 ? -5.022 -6.059 13.077 1.00 97.62 87 ALA A CA 1
ATOM 656 C C . ALA A 1 87 ? -5.027 -7.041 14.254 1.00 97.62 87 ALA A C 1
ATOM 658 O O . ALA A 1 87 ? -4.349 -8.074 14.252 1.00 97.62 87 ALA A O 1
ATOM 659 N N . ASN A 1 88 ? -5.807 -6.698 15.268 1.00 97.31 88 ASN A N 1
ATOM 660 C CA . ASN A 1 88 ? -6.192 -7.573 16.361 1.00 97.31 88 ASN A CA 1
ATOM 661 C C . ASN A 1 88 ? -7.682 -7.354 16.635 1.00 97.31 88 ASN A C 1
ATOM 663 O O . ASN A 1 88 ? -8.117 -6.202 16.696 1.00 97.31 88 ASN A O 1
ATOM 667 N N . VAL A 1 89 ? -8.455 -8.429 16.765 1.00 96.88 89 VAL A N 1
ATOM 668 C CA . VAL A 1 89 ? -9.902 -8.346 16.991 1.00 96.88 89 VAL A CA 1
ATOM 669 C C . VAL A 1 89 ? -10.221 -8.801 18.409 1.00 96.88 89 VAL A C 1
ATOM 671 O O . VAL A 1 89 ? -9.806 -9.869 18.852 1.00 96.88 89 VAL A O 1
ATOM 674 N N . SER A 1 90 ? -10.991 -7.983 19.114 1.00 95.06 90 SER A N 1
ATOM 675 C CA . SER A 1 90 ? -11.577 -8.285 20.417 1.00 95.06 90 SER A CA 1
ATOM 676 C C . SER A 1 90 ? -13.109 -8.245 20.314 1.00 95.06 90 SER A C 1
ATOM 678 O O . SER A 1 90 ? -13.632 -7.716 19.333 1.00 95.06 90 SER A O 1
ATOM 680 N N . PRO A 1 91 ? -13.859 -8.753 21.311 1.00 92.31 91 PRO A N 1
ATOM 681 C CA . PRO A 1 91 ? -15.321 -8.815 21.233 1.00 92.31 91 PRO A CA 1
ATOM 682 C C . PRO A 1 91 ? -16.023 -7.467 21.012 1.00 92.31 91 PRO A C 1
ATOM 684 O O . PRO A 1 91 ? -17.115 -7.438 20.454 1.00 92.31 91 PRO A O 1
ATOM 687 N N . SER A 1 92 ? -15.422 -6.362 21.463 1.00 94.88 92 SER A N 1
ATOM 688 C CA . SER A 1 92 ? -16.006 -5.017 21.385 1.00 94.88 92 SER A CA 1
ATOM 689 C C . SER A 1 92 ? -15.260 -4.068 20.450 1.00 94.88 92 SER A C 1
ATOM 691 O O . SER A 1 92 ? -15.778 -3.000 20.148 1.00 94.88 92 SER A O 1
ATOM 693 N N . GLN A 1 93 ? -14.035 -4.404 20.037 1.00 97.12 93 GLN A N 1
ATOM 694 C CA . GLN A 1 93 ? -13.161 -3.488 19.303 1.00 97.12 93 GLN A CA 1
ATOM 695 C C . GLN A 1 93 ? -12.222 -4.226 18.353 1.00 97.12 93 GLN A C 1
ATOM 697 O O . GLN A 1 93 ? -11.707 -5.300 18.675 1.00 97.12 93 GLN A O 1
ATOM 702 N N . LEU A 1 94 ? -11.895 -3.583 17.240 1.00 97.75 94 LEU A N 1
ATOM 703 C CA . LEU A 1 94 ? -10.826 -3.973 16.330 1.00 97.75 94 LEU A CA 1
ATOM 704 C C . LEU A 1 94 ? -9.699 -2.947 16.436 1.00 97.75 94 LEU A C 1
ATOM 706 O O . LEU A 1 94 ? -9.906 -1.748 16.292 1.00 97.75 94 LEU A O 1
ATOM 710 N N . THR A 1 95 ? -8.479 -3.413 16.682 1.00 97.88 95 THR A N 1
ATOM 711 C CA . THR A 1 95 ? -7.304 -2.548 16.814 1.00 97.88 95 THR A CA 1
ATOM 712 C C . THR A 1 95 ? -6.378 -2.724 15.620 1.00 97.88 95 THR A C 1
ATOM 714 O O . THR A 1 95 ? -5.822 -3.802 15.411 1.00 97.88 95 THR A O 1
ATOM 717 N N . ILE A 1 96 ? -6.157 -1.651 14.863 1.00 97.88 96 ILE A N 1
ATOM 718 C CA . ILE A 1 96 ? -5.151 -1.580 13.803 1.00 97.88 96 ILE A CA 1
ATOM 719 C C . ILE A 1 96 ? -3.862 -1.026 14.405 1.00 97.88 96 ILE A C 1
ATOM 721 O O . ILE A 1 96 ? -3.826 0.086 14.926 1.00 97.88 96 ILE A O 1
ATOM 725 N N . THR A 1 97 ? -2.779 -1.791 14.323 1.00 96.81 97 THR A N 1
ATOM 726 C CA . THR A 1 97 ? -1.448 -1.367 14.761 1.00 96.81 97 THR A CA 1
ATOM 727 C C . THR A 1 97 ?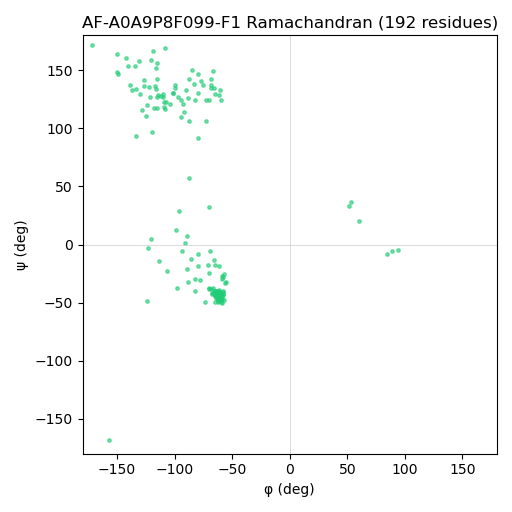 -0.564 -1.111 13.553 1.00 96.81 97 THR A C 1
ATOM 729 O O . THR A 1 97 ? -0.315 -2.018 12.760 1.00 96.81 97 THR A O 1
ATOM 732 N N . ILE A 1 98 ? -0.035 0.106 13.456 1.00 95.69 98 ILE A N 1
ATOM 733 C CA . ILE A 1 98 ? 0.979 0.479 12.469 1.00 95.69 98 ILE A CA 1
ATOM 734 C C . ILE A 1 98 ? 2.340 0.309 13.135 1.00 95.69 98 ILE A C 1
ATOM 736 O O . ILE A 1 98 ? 2.595 0.857 14.214 1.00 95.69 98 ILE A O 1
ATOM 740 N N . ARG A 1 99 ? 3.214 -0.486 12.525 1.00 93.88 99 ARG A N 1
ATOM 741 C CA . ARG A 1 99 ? 4.514 -0.853 13.086 1.00 93.88 99 ARG A CA 1
ATOM 742 C C . ARG A 1 99 ? 5.587 -0.878 12.009 1.00 93.88 99 ARG A C 1
ATOM 744 O O . ARG A 1 99 ? 5.294 -1.109 10.846 1.00 93.88 99 ARG A O 1
ATOM 751 N N . ASN A 1 100 ? 6.827 -0.652 12.409 1.00 91.12 100 ASN A N 1
ATOM 752 C CA . ASN A 1 100 ? 7.988 -0.805 11.552 1.00 91.12 100 ASN A CA 1
ATOM 753 C C . ASN A 1 100 ? 8.688 -2.126 11.874 1.00 91.12 100 ASN A C 1
ATOM 755 O O . ASN A 1 100 ? 8.956 -2.408 13.045 1.00 91.12 100 ASN A O 1
ATOM 759 N N . LYS A 1 101 ? 8.979 -2.927 10.854 1.00 88.12 101 LYS A N 1
ATOM 760 C CA . LYS A 1 101 ? 9.668 -4.208 10.967 1.00 88.12 101 LYS A CA 1
ATOM 761 C C . LYS A 1 101 ? 10.963 -4.165 10.164 1.00 88.12 101 LYS A C 1
ATOM 763 O O . LYS A 1 101 ? 10.975 -4.418 8.962 1.00 88.12 101 LYS A O 1
ATOM 768 N N . ILE A 1 102 ? 12.067 -3.888 10.853 1.00 84.75 102 ILE A N 1
ATOM 769 C CA . ILE A 1 102 ? 13.407 -3.813 10.257 1.00 84.75 102 ILE A CA 1
ATOM 770 C C . ILE A 1 102 ? 14.304 -4.825 10.963 1.00 84.75 102 ILE A C 1
ATOM 772 O O . ILE A 1 102 ? 14.399 -4.840 12.190 1.00 84.75 102 ILE A O 1
ATOM 776 N N . SER A 1 103 ? 14.955 -5.695 10.186 1.00 81.75 103 SER A N 1
ATOM 777 C CA . SER A 1 103 ? 15.951 -6.659 10.684 1.00 81.75 103 SER A CA 1
ATOM 778 C C . SER A 1 103 ? 15.463 -7.536 11.851 1.00 81.75 103 SER A C 1
ATOM 780 O O . SER A 1 103 ? 16.216 -7.844 12.769 1.00 81.75 103 SER A O 1
ATOM 782 N N . GLY A 1 104 ? 14.184 -7.928 11.835 1.00 79.88 104 GLY A N 1
ATOM 783 C CA . GLY A 1 104 ? 13.570 -8.780 12.864 1.00 79.88 104 GLY A CA 1
ATOM 784 C C . GLY A 1 104 ? 13.068 -8.043 14.111 1.00 79.88 104 GLY A C 1
ATOM 785 O O . GLY A 1 104 ? 12.357 -8.642 14.916 1.00 79.88 104 GLY A O 1
ATOM 786 N N . ILE A 1 105 ? 13.355 -6.747 14.253 1.00 85.81 105 ILE A N 1
ATOM 787 C CA . ILE A 1 105 ? 12.838 -5.914 15.343 1.00 85.81 105 ILE A CA 1
ATOM 788 C C . ILE A 1 105 ? 11.518 -5.288 14.900 1.00 85.81 105 ILE A C 1
ATOM 790 O O . ILE A 1 105 ? 11.413 -4.755 13.798 1.00 85.81 105 ILE A O 1
ATOM 794 N N . THR A 1 106 ? 10.510 -5.353 15.771 1.00 90.50 106 THR A N 1
ATOM 795 C CA . THR A 1 106 ? 9.198 -4.739 15.539 1.00 90.50 106 THR A CA 1
ATOM 796 C C . THR A 1 106 ? 9.030 -3.531 16.454 1.00 90.50 106 THR A C 1
ATOM 798 O O . THR A 1 106 ? 8.998 -3.678 17.674 1.00 90.50 106 THR A O 1
ATOM 801 N N . GLN A 1 107 ? 8.896 -2.340 15.875 1.00 91.06 107 GLN A N 1
ATOM 802 C CA . GLN A 1 107 ? 8.637 -1.096 16.595 1.00 91.06 107 GLN A CA 1
ATOM 803 C C . GLN A 1 107 ? 7.211 -0.625 16.322 1.00 91.06 107 GLN A C 1
ATOM 805 O O . GLN A 1 107 ? 6.842 -0.372 15.180 1.00 91.06 107 GLN A O 1
ATOM 810 N N . ARG A 1 108 ? 6.401 -0.451 17.367 1.00 93.69 108 ARG A N 1
ATOM 811 C CA . ARG A 1 108 ? 5.061 0.131 17.227 1.00 93.69 108 ARG A CA 1
ATOM 812 C C . ARG A 1 108 ? 5.158 1.633 16.949 1.00 93.69 108 ARG A C 1
ATOM 814 O O . ARG A 1 108 ? 5.749 2.359 17.746 1.00 93.69 108 ARG A O 1
ATOM 821 N N . LEU A 1 109 ? 4.547 2.082 15.854 1.00 94.31 109 LEU A N 1
ATOM 822 C CA . LEU A 1 109 ? 4.509 3.488 15.444 1.00 94.31 109 LEU A CA 1
ATOM 823 C C . LEU A 1 109 ? 3.211 4.173 15.864 1.00 94.31 109 LEU A C 1
ATOM 825 O O . LEU A 1 109 ? 3.236 5.321 16.288 1.00 94.31 109 LEU A O 1
ATOM 829 N N . GLY A 1 110 ? 2.089 3.457 15.805 1.00 95.69 110 GLY A N 1
ATOM 830 C CA . GLY A 1 110 ? 0.794 3.997 16.195 1.00 95.69 110 GLY A CA 1
ATOM 831 C C . GLY A 1 110 ? -0.307 2.952 16.229 1.00 95.69 110 GLY A C 1
ATOM 832 O O . GLY A 1 110 ? -0.103 1.794 15.852 1.00 95.69 110 GLY A O 1
ATOM 833 N N . VAL A 1 111 ? -1.460 3.370 16.738 1.00 96.69 111 VAL A N 1
ATOM 834 C CA . VAL A 1 111 ? -2.632 2.523 16.945 1.00 96.69 111 VAL A CA 1
ATOM 835 C C . VAL A 1 111 ? -3.889 3.289 16.554 1.00 96.69 111 VAL A C 1
ATOM 837 O O . VAL A 1 111 ? -4.037 4.462 16.889 1.00 96.69 111 VAL A O 1
ATOM 840 N N . ILE A 1 112 ? -4.794 2.604 15.862 1.00 97.75 112 ILE A N 1
ATOM 841 C CA . ILE A 1 112 ? -6.138 3.079 15.550 1.00 97.75 112 ILE A CA 1
ATOM 842 C C . ILE A 1 112 ? -7.111 2.036 16.093 1.00 97.75 112 ILE A C 1
ATOM 844 O O . ILE A 1 112 ? -7.049 0.870 15.701 1.00 97.75 112 ILE A O 1
ATOM 848 N N . THR A 1 113 ? -7.981 2.447 17.006 1.00 97.75 113 THR A N 1
ATOM 849 C CA . THR A 1 113 ? -9.006 1.580 17.593 1.00 97.75 113 THR A CA 1
ATOM 850 C C . THR A 1 113 ? -10.339 1.868 16.921 1.00 97.75 113 THR A C 1
ATOM 852 O O . THR A 1 113 ? -10.714 3.030 16.784 1.00 97.75 113 THR A O 1
ATOM 855 N N . LEU A 1 114 ? -11.010 0.812 16.475 1.00 98.19 114 LEU A N 1
ATOM 856 C CA . LEU A 1 114 ? -12.334 0.836 15.875 1.00 98.19 114 LEU A CA 1
ATOM 857 C C . LEU A 1 114 ? -13.296 0.153 16.843 1.00 98.19 114 LEU A C 1
ATOM 859 O O . LEU A 1 114 ? -13.034 -0.968 17.286 1.00 98.19 114 LEU A O 1
ATOM 863 N N . ASP A 1 115 ? -14.391 0.826 17.161 1.00 98.06 115 ASP A N 1
ATOM 864 C CA . ASP A 1 115 ? -15.419 0.311 18.058 1.00 98.06 115 ASP A CA 1
ATOM 865 C C . ASP A 1 115 ? -16.432 -0.514 17.270 1.00 98.06 115 ASP A C 1
ATOM 867 O O . ASP A 1 115 ? -16.744 -0.193 16.124 1.00 98.06 115 ASP A O 1
ATOM 871 N N . LYS A 1 116 ? -16.923 -1.605 17.863 1.00 97.19 116 LYS A N 1
ATOM 872 C CA . LYS A 1 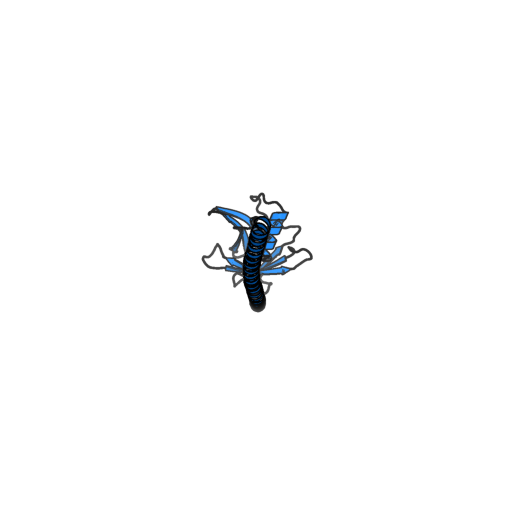116 ? -17.992 -2.403 17.261 1.00 97.19 116 LYS A CA 1
ATOM 873 C C . LYS A 1 116 ? -19.270 -1.566 17.196 1.00 97.19 116 LYS A C 1
ATOM 875 O O . LYS A 1 116 ? -19.684 -1.021 18.217 1.00 97.19 116 LYS A O 1
ATOM 880 N N . ASP A 1 117 ? -19.897 -1.520 16.029 1.00 96.62 117 ASP A N 1
ATOM 881 C CA . ASP A 1 117 ? -21.126 -0.756 15.799 1.00 96.62 117 ASP A CA 1
ATOM 882 C C . ASP A 1 117 ? -22.141 -1.614 15.041 1.00 96.62 117 ASP A C 1
ATOM 884 O O . ASP A 1 117 ? -22.089 -1.698 13.821 1.00 96.62 117 ASP A O 1
ATOM 888 N N . GLU A 1 118 ? -23.035 -2.296 15.764 1.00 93.25 118 GLU A N 1
ATOM 889 C CA . GLU A 1 118 ? -23.991 -3.248 15.173 1.00 93.25 118 GLU A CA 1
ATOM 890 C C . GLU A 1 118 ? -25.032 -2.597 14.248 1.00 93.25 118 GLU A C 1
ATOM 892 O O . GLU A 1 118 ? -25.679 -3.320 13.492 1.00 93.25 118 GLU A O 1
ATOM 897 N N . ASP A 1 119 ? -25.163 -1.268 14.277 1.00 94.25 119 ASP A N 1
ATOM 898 C CA . ASP A 1 119 ? -26.053 -0.520 13.388 1.00 94.25 119 ASP A CA 1
ATOM 899 C C . ASP A 1 119 ? -25.387 -0.187 12.034 1.00 94.25 119 ASP A C 1
ATOM 901 O O . ASP A 1 119 ? -26.068 0.224 11.092 1.00 94.25 119 ASP A O 1
ATOM 905 N N . GLU A 1 120 ? -24.065 -0.356 11.906 1.00 94.44 120 GLU A N 1
ATOM 906 C CA . GLU A 1 120 ? -23.336 -0.119 10.657 1.00 94.44 120 GLU A CA 1
ATOM 907 C C . GLU A 1 120 ? -23.423 -1.334 9.715 1.00 94.44 120 GLU A C 1
ATOM 909 O O . GLU A 1 120 ? -22.990 -2.445 10.032 1.00 94.44 120 GLU A O 1
ATOM 914 N N . ASP A 1 121 ? -23.901 -1.103 8.492 1.00 90.94 121 ASP A N 1
ATOM 915 C CA . ASP A 1 121 ? -23.994 -2.139 7.464 1.00 90.94 121 ASP A CA 1
ATOM 916 C C . A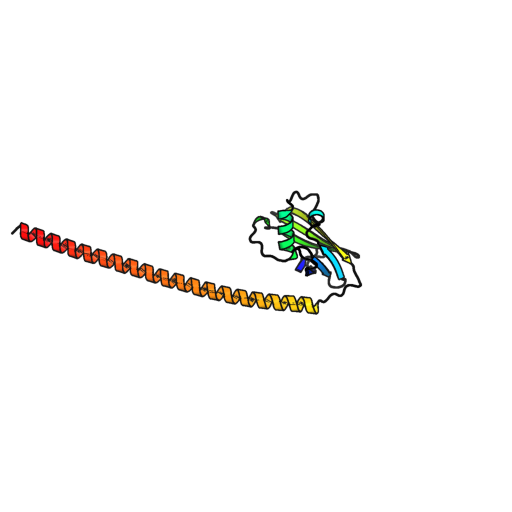SP A 1 121 ? -22.653 -2.400 6.760 1.00 90.94 121 ASP A C 1
ATOM 918 O O . ASP A 1 121 ? -22.009 -1.505 6.205 1.00 90.94 121 ASP A O 1
ATOM 922 N N . ILE A 1 122 ? -22.264 -3.675 6.670 1.00 90.81 122 ILE A N 1
ATOM 923 C CA . ILE A 1 122 ? -21.084 -4.087 5.903 1.00 90.81 122 ILE A CA 1
ATOM 924 C C . ILE A 1 122 ? -21.473 -4.349 4.443 1.00 90.81 122 ILE A C 1
ATOM 926 O O . ILE A 1 122 ? -22.018 -5.398 4.093 1.00 90.81 122 ILE A O 1
ATOM 930 N N . GLN A 1 123 ? -21.089 -3.440 3.551 1.00 91.06 123 GLN A N 1
ATOM 931 C CA . GLN A 1 123 ? -21.379 -3.540 2.117 1.00 91.06 123 GLN A CA 1
ATOM 932 C C . GLN A 1 123 ? -20.319 -4.341 1.335 1.00 91.06 123 GLN A C 1
ATOM 934 O O . GLN A 1 123 ? -19.724 -3.854 0.375 1.00 91.06 123 GLN A O 1
ATOM 939 N N . LEU A 1 124 ? -20.069 -5.603 1.722 1.00 92.44 124 LEU A N 1
ATOM 940 C CA . LEU A 1 124 ? -19.024 -6.443 1.097 1.00 92.44 124 LEU A CA 1
ATOM 941 C C . LEU A 1 124 ? -19.186 -6.604 -0.423 1.00 92.44 124 LEU A C 1
ATOM 943 O O . LEU A 1 124 ? -18.188 -6.704 -1.142 1.00 92.44 124 LEU A O 1
ATOM 947 N N . TYR A 1 125 ? -20.423 -6.629 -0.923 1.00 93.94 125 TYR A N 1
ATOM 948 C CA . TYR A 1 125 ? -20.688 -6.707 -2.360 1.00 93.94 125 TYR A CA 1
ATOM 949 C C . TYR A 1 125 ? -20.121 -5.486 -3.095 1.00 93.94 125 TYR A C 1
ATOM 951 O O . TYR A 1 125 ? -19.348 -5.635 -4.040 1.00 93.94 125 TYR A O 1
ATOM 959 N N . ASP A 1 126 ? -20.404 -4.286 -2.597 1.00 93.56 126 ASP A N 1
ATOM 960 C CA . ASP A 1 126 ? -19.901 -3.051 -3.194 1.00 93.56 126 ASP A CA 1
ATOM 961 C C . ASP A 1 126 ? -18.382 -2.947 -3.039 1.00 93.56 126 ASP A C 1
ATOM 963 O O . ASP A 1 126 ? -17.675 -2.647 -4.001 1.00 93.56 126 ASP A O 1
ATOM 967 N N . TRP A 1 127 ? -17.843 -3.303 -1.867 1.00 93.81 127 TRP A N 1
ATOM 968 C CA . TRP A 1 127 ? -16.397 -3.291 -1.618 1.00 93.81 127 TRP A CA 1
ATOM 969 C C . TRP A 1 127 ? -15.638 -4.200 -2.586 1.00 93.81 127 TRP A C 1
ATOM 971 O O . TRP A 1 127 ? -14.582 -3.825 -3.102 1.00 93.81 127 TRP A O 1
ATOM 981 N N . THR A 1 128 ? -16.167 -5.399 -2.846 1.00 93.81 128 THR A N 1
ATOM 982 C CA . THR A 1 128 ? -15.570 -6.330 -3.813 1.00 93.81 128 THR A CA 1
ATOM 983 C C . THR A 1 128 ? -15.728 -5.830 -5.246 1.00 93.81 128 THR A C 1
ATOM 985 O O . THR A 1 128 ? -14.762 -5.906 -6.005 1.00 93.81 128 THR A O 1
ATOM 988 N N . GLY A 1 129 ? -16.867 -5.227 -5.599 1.00 95.69 129 GLY A N 1
ATOM 989 C CA . GLY A 1 129 ? -17.061 -4.547 -6.882 1.00 95.69 129 GLY A CA 1
ATOM 990 C C . GLY A 1 129 ? -16.030 -3.439 -7.127 1.00 95.69 129 GLY A C 1
ATOM 991 O O . GLY A 1 129 ? -15.379 -3.419 -8.175 1.00 95.69 129 GLY A O 1
ATOM 992 N N . PHE A 1 130 ? -15.795 -2.571 -6.139 1.00 91.75 130 PHE A N 1
ATOM 993 C CA . PHE A 1 130 ? -14.764 -1.531 -6.213 1.00 91.75 130 PHE A CA 1
ATOM 994 C C . PHE A 1 130 ? -13.354 -2.115 -6.321 1.00 91.75 130 PHE A C 1
ATOM 996 O O . PHE A 1 130 ? -12.539 -1.619 -7.102 1.00 91.75 130 PHE A O 1
ATOM 1003 N N . ALA A 1 131 ? -13.052 -3.179 -5.572 1.00 91.75 131 ALA A N 1
ATOM 1004 C CA . ALA A 1 131 ? -11.749 -3.836 -5.626 1.00 91.75 131 ALA A CA 1
ATOM 1005 C C . ALA A 1 131 ? -11.464 -4.447 -7.008 1.00 91.75 131 ALA A C 1
ATOM 1007 O O . ALA A 1 131 ? -10.361 -4.269 -7.527 1.00 91.75 131 ALA A O 1
ATOM 1008 N N . VAL A 1 132 ? -12.452 -5.114 -7.617 1.00 95.31 132 VAL A N 1
ATOM 1009 C CA . VAL A 1 132 ? -12.344 -5.678 -8.973 1.00 95.31 132 VAL A CA 1
ATOM 1010 C C . VAL A 1 132 ? -12.182 -4.565 -10.003 1.00 95.31 132 VAL A C 1
ATOM 1012 O O . VAL A 1 132 ? -11.220 -4.584 -10.763 1.00 95.31 132 VAL A O 1
ATOM 1015 N N . SER A 1 133 ? -13.036 -3.538 -9.968 1.00 95.50 133 SER A N 1
ATOM 1016 C CA . SER A 1 133 ? -12.944 -2.405 -10.897 1.00 95.50 133 SER A CA 1
ATOM 1017 C C . SER A 1 133 ? -11.586 -1.694 -10.816 1.00 95.50 133 SER A C 1
ATOM 1019 O O . SER A 1 133 ? -10.982 -1.362 -11.839 1.00 95.50 133 SER A O 1
ATOM 1021 N N . ARG A 1 134 ? -11.048 -1.514 -9.602 1.00 91.12 134 ARG A N 1
ATOM 1022 C CA . ARG A 1 134 ? -9.709 -0.949 -9.401 1.00 91.12 134 ARG A CA 1
ATOM 1023 C C . ARG A 1 134 ? -8.610 -1.867 -9.938 1.00 91.12 134 ARG A C 1
ATOM 1025 O O . ARG A 1 134 ? -7.661 -1.366 -10.538 1.00 91.12 134 ARG A O 1
ATOM 1032 N N . ALA A 1 135 ? -8.714 -3.179 -9.725 1.00 92.62 135 ALA A N 1
ATOM 1033 C CA . ALA A 1 135 ? -7.756 -4.148 -10.252 1.00 92.62 135 ALA A CA 1
ATOM 1034 C C . ALA A 1 135 ? -7.744 -4.146 -11.788 1.00 92.62 135 ALA A C 1
ATOM 1036 O O . ALA A 1 135 ? -6.668 -4.093 -12.382 1.00 92.62 135 ALA A O 1
ATOM 1037 N N . ASP A 1 136 ? -8.918 -4.099 -12.420 1.00 95.69 136 ASP A N 1
ATOM 1038 C CA . ASP A 1 136 ? -9.051 -3.998 -13.873 1.00 95.69 136 ASP A CA 1
ATOM 1039 C C . ASP A 1 136 ? -8.432 -2.699 -14.397 1.00 95.69 136 ASP A C 1
ATOM 1041 O O . ASP A 1 136 ? -7.651 -2.723 -15.350 1.00 95.69 136 ASP A O 1
ATOM 1045 N N . GLY A 1 137 ? -8.713 -1.562 -13.751 1.00 95.25 137 GLY A N 1
ATOM 1046 C CA . GLY A 1 137 ? -8.115 -0.273 -14.107 1.00 95.25 137 GLY A CA 1
ATOM 1047 C C . GLY A 1 137 ? -6.584 -0.287 -14.024 1.00 95.25 137 GLY A C 1
ATOM 1048 O O . GLY A 1 137 ? -5.908 0.156 -14.955 1.00 95.25 137 GLY A O 1
ATOM 1049 N N . LEU A 1 138 ? -6.025 -0.858 -12.951 1.00 93.06 138 LEU A N 1
ATOM 1050 C CA . LEU A 1 138 ? -4.576 -1.021 -12.792 1.00 93.06 138 LEU A CA 1
ATOM 1051 C C . LEU A 1 138 ? -3.981 -1.966 -13.844 1.00 93.06 138 LEU A C 1
ATOM 1053 O O . LEU A 1 138 ? -2.910 -1.678 -14.377 1.00 93.06 138 LEU A O 1
ATOM 1057 N N . ALA A 1 139 ? -4.667 -3.060 -14.186 1.00 95.19 139 ALA A N 1
ATOM 1058 C CA . ALA A 1 139 ? -4.225 -3.983 -15.231 1.00 95.19 139 ALA A CA 1
ATOM 1059 C C . ALA A 1 139 ? -4.155 -3.295 -16.607 1.00 95.19 139 ALA A C 1
ATOM 1061 O O . ALA A 1 139 ? -3.172 -3.463 -17.330 1.00 95.19 139 ALA A O 1
ATOM 1062 N N . HIS A 1 140 ? -5.140 -2.454 -16.942 1.00 96.62 140 HIS A N 1
ATOM 1063 C CA . HIS A 1 140 ? -5.133 -1.663 -18.178 1.00 96.62 140 HIS A CA 1
ATOM 1064 C C . HIS A 1 140 ? -3.996 -0.630 -18.206 1.00 96.62 140 HIS A C 1
ATOM 1066 O O . HIS A 1 140 ? -3.310 -0.481 -19.223 1.00 96.62 140 HIS A O 1
ATOM 1072 N N . GLN A 1 141 ? -3.763 0.073 -17.093 1.00 95.38 141 GLN A N 1
ATOM 1073 C CA . GLN A 1 141 ? -2.647 1.017 -16.972 1.00 95.38 141 GLN A CA 1
ATOM 1074 C C . GLN A 1 141 ? -1.298 0.311 -17.127 1.00 95.38 141 GLN A C 1
ATOM 1076 O O . GLN A 1 141 ? -0.435 0.786 -17.864 1.00 95.38 141 GLN A O 1
ATOM 1081 N N . LEU A 1 142 ? -1.133 -0.851 -16.492 1.00 95.38 142 LEU A N 1
ATOM 1082 C CA . LEU A 1 142 ? 0.080 -1.656 -16.586 1.00 95.38 142 LEU A CA 1
ATOM 1083 C C . LEU A 1 142 ? 0.334 -2.124 -18.023 1.00 95.38 142 LEU A C 1
ATOM 1085 O O . LEU A 1 142 ? 1.453 -1.976 -18.511 1.00 95.38 142 LEU A O 1
ATOM 1089 N N . ALA A 1 143 ? -0.694 -2.609 -18.724 1.00 96.38 143 ALA A N 1
ATOM 1090 C CA . ALA A 1 143 ? -0.581 -2.996 -20.130 1.00 96.38 143 ALA A CA 1
ATOM 1091 C C . ALA A 1 143 ? -0.167 -1.810 -21.022 1.00 96.38 143 ALA A C 1
ATOM 1093 O O . ALA A 1 143 ? 0.697 -1.949 -21.890 1.00 96.38 143 ALA A O 1
ATOM 1094 N N . THR A 1 144 ? -0.727 -0.624 -20.766 1.00 96.75 144 THR A N 1
ATOM 1095 C CA . THR A 1 144 ? -0.371 0.608 -21.487 1.00 96.75 144 THR A CA 1
ATOM 1096 C C . THR A 1 144 ? 1.095 0.974 -21.261 1.00 96.75 144 THR A C 1
ATOM 1098 O O . THR A 1 144 ? 1.836 1.171 -22.222 1.00 96.75 144 THR A O 1
ATOM 1101 N N . ILE A 1 145 ? 1.542 0.994 -20.001 1.00 96.06 145 ILE A N 1
ATOM 1102 C CA . ILE A 1 145 ? 2.931 1.307 -19.640 1.00 96.06 145 ILE A CA 1
ATOM 1103 C C . ILE A 1 145 ? 3.896 0.298 -20.267 1.00 96.06 145 ILE A C 1
ATOM 1105 O O . ILE A 1 145 ? 4.915 0.698 -20.822 1.00 96.06 145 ILE A O 1
ATOM 1109 N N . GLN A 1 146 ? 3.580 -0.998 -20.227 1.00 96.94 146 GLN A N 1
ATOM 1110 C CA . GLN A 1 146 ? 4.404 -2.031 -20.859 1.00 96.94 146 GLN A CA 1
ATOM 1111 C C . GLN A 1 146 ? 4.535 -1.818 -22.370 1.00 96.94 146 GLN A C 1
ATOM 1113 O O . GLN A 1 146 ? 5.636 -1.943 -22.905 1.00 96.94 146 GLN A O 1
ATOM 1118 N N . SER A 1 147 ? 3.445 -1.443 -23.047 1.00 96.31 147 SER A N 1
ATOM 1119 C CA . SER A 1 147 ? 3.477 -1.109 -24.473 1.00 96.31 147 SER A CA 1
ATOM 1120 C C . SER A 1 147 ? 4.375 0.099 -24.753 1.00 96.31 147 SER A C 1
ATOM 1122 O O . SER A 1 147 ? 5.216 0.040 -25.648 1.00 96.31 147 SER A O 1
ATOM 1124 N N . THR A 1 148 ? 4.247 1.175 -23.973 1.00 96.94 148 THR A N 1
ATOM 1125 C CA . THR A 1 148 ? 5.087 2.376 -24.118 1.00 96.94 148 THR A CA 1
ATOM 1126 C C . THR A 1 148 ? 6.563 2.075 -23.856 1.00 96.94 148 THR A C 1
ATOM 1128 O O . THR A 1 148 ? 7.429 2.523 -24.603 1.00 96.94 148 THR A O 1
ATOM 1131 N N . VAL A 1 149 ? 6.872 1.273 -22.833 1.00 97.19 149 VAL A N 1
ATOM 1132 C CA . VAL A 1 149 ? 8.249 0.849 -22.540 1.00 97.19 149 VAL A CA 1
ATOM 1133 C C . VAL A 1 149 ? 8.830 0.038 -23.698 1.00 97.19 149 VAL A C 1
ATOM 1135 O O . VAL A 1 149 ? 9.968 0.283 -24.093 1.00 97.19 149 VAL A O 1
ATOM 1138 N N . ALA A 1 150 ? 8.060 -0.883 -24.283 1.00 96.44 150 ALA A N 1
ATOM 1139 C CA . ALA A 1 150 ? 8.505 -1.660 -25.438 1.00 96.44 150 ALA A CA 1
ATOM 1140 C C . ALA A 1 150 ? 8.770 -0.773 -26.671 1.00 96.44 150 ALA A C 1
ATOM 1142 O O . ALA A 1 150 ? 9.767 -0.960 -27.368 1.00 96.44 150 ALA A O 1
ATOM 1143 N N . GLU A 1 151 ? 7.918 0.223 -26.921 1.00 97.12 151 GLU A N 1
ATOM 1144 C CA . GLU A 1 151 ? 8.101 1.196 -28.003 1.00 97.12 151 GLU A CA 1
ATOM 1145 C C . GLU A 1 151 ? 9.346 2.072 -27.795 1.00 97.12 151 GLU A C 1
ATOM 1147 O O . GLU A 1 151 ? 10.134 2.285 -28.723 1.00 97.12 151 GLU A O 1
ATOM 1152 N N . HIS A 1 152 ? 9.565 2.551 -26.570 1.00 97.31 152 HIS A N 1
ATOM 1153 C CA . HIS A 1 152 ? 10.763 3.310 -26.222 1.00 97.31 152 HIS A CA 1
ATOM 1154 C C . HIS A 1 152 ? 12.029 2.466 -26.353 1.00 97.31 152 HIS A C 1
ATOM 1156 O O . HIS A 1 152 ? 13.008 2.949 -26.919 1.00 97.31 152 HIS A O 1
ATOM 1162 N N . GLN A 1 153 ? 12.005 1.204 -25.916 1.00 97.06 153 GLN A N 1
ATOM 1163 C CA . GLN A 1 153 ? 13.142 0.302 -26.089 1.00 97.06 153 GLN A CA 1
ATOM 1164 C C . GLN A 1 153 ? 13.466 0.095 -27.571 1.00 97.06 153 GLN A C 1
ATOM 1166 O O . GLN A 1 153 ? 14.616 0.249 -27.969 1.00 97.06 153 GLN A O 1
ATOM 1171 N N . LYS A 1 154 ? 12.449 -0.138 -28.410 1.00 97.19 154 LYS A N 1
ATOM 1172 C CA . LYS A 1 154 ? 12.636 -0.245 -29.862 1.00 97.19 154 LYS A CA 1
ATOM 1173 C C . LYS A 1 154 ? 13.258 1.022 -30.458 1.00 97.19 154 LYS A C 1
ATOM 1175 O O . LYS A 1 154 ? 14.154 0.940 -31.289 1.00 97.19 154 LYS A O 1
ATOM 1180 N N . THR A 1 155 ? 12.804 2.194 -30.019 1.00 97.31 155 THR A N 1
ATOM 1181 C CA . THR A 1 155 ? 13.352 3.477 -30.482 1.00 97.31 155 THR A CA 1
ATOM 1182 C C . THR A 1 155 ? 14.823 3.633 -30.089 1.00 97.31 155 THR A C 1
ATOM 1184 O O . THR A 1 155 ? 15.628 4.103 -30.891 1.00 97.31 155 THR A O 1
ATOM 1187 N N . ILE A 1 156 ? 15.194 3.223 -28.872 1.00 97.75 156 ILE A N 1
ATOM 1188 C CA . ILE A 1 156 ? 16.588 3.223 -28.408 1.00 97.75 156 ILE A CA 1
ATOM 1189 C C . ILE A 1 156 ? 17.441 2.289 -29.270 1.00 97.75 156 ILE A C 1
ATOM 1191 O O . ILE A 1 156 ? 18.534 2.682 -29.682 1.00 97.75 156 ILE A O 1
ATOM 1195 N N . ASP A 1 157 ? 16.944 1.093 -29.574 1.00 97.38 157 ASP A N 1
ATOM 1196 C CA . ASP A 1 157 ? 17.660 0.114 -30.393 1.00 97.38 157 ASP A CA 1
ATOM 1197 C C . ASP A 1 157 ? 17.886 0.652 -31.820 1.00 97.38 157 ASP A C 1
ATOM 1199 O O . ASP A 1 157 ? 19.015 0.636 -32.319 1.00 97.38 157 ASP A O 1
ATOM 1203 N N . ASP A 1 158 ? 16.850 1.230 -32.441 1.00 97.38 158 ASP A N 1
ATOM 1204 C CA . ASP A 1 158 ? 16.930 1.834 -33.778 1.00 97.38 158 ASP A CA 1
ATOM 1205 C C . ASP A 1 158 ? 17.911 3.021 -33.817 1.00 97.38 158 ASP A C 1
ATOM 1207 O O . ASP A 1 158 ? 18.720 3.137 -34.742 1.00 97.38 158 ASP A O 1
ATOM 1211 N N . LEU A 1 159 ? 17.875 3.905 -32.813 1.00 97.25 159 LEU A N 1
ATOM 1212 C CA . LEU A 1 159 ? 18.799 5.042 -32.715 1.00 97.25 159 LEU A CA 1
ATOM 1213 C C . LEU A 1 159 ? 20.242 4.589 -32.479 1.00 97.25 159 LEU A C 1
ATOM 1215 O O . LEU A 1 159 ? 21.170 5.180 -33.035 1.00 97.25 159 LEU A O 1
ATOM 1219 N N . THR A 1 160 ? 20.438 3.534 -31.689 1.00 96.88 160 THR A N 1
ATOM 1220 C CA . THR A 1 160 ? 21.762 2.948 -31.445 1.00 96.88 160 THR A CA 1
ATOM 1221 C C . THR A 1 160 ? 22.335 2.368 -32.737 1.00 96.88 160 THR A C 1
ATOM 1223 O O . THR A 1 160 ? 23.481 2.657 -33.081 1.00 96.88 160 THR A O 1
ATOM 1226 N N . ALA A 1 161 ? 21.524 1.644 -33.515 1.00 97.00 161 ALA A N 1
ATOM 1227 C CA . ALA A 1 161 ? 21.933 1.115 -34.815 1.00 97.00 161 ALA A CA 1
ATOM 1228 C C . ALA A 1 161 ? 22.299 2.235 -35.809 1.00 97.00 161 ALA A C 1
ATOM 1230 O O . ALA A 1 161 ? 23.346 2.179 -36.458 1.00 97.00 161 ALA A O 1
ATOM 1231 N N . GLN A 1 162 ? 21.482 3.292 -35.882 1.00 96.94 162 GLN A N 1
ATOM 1232 C CA . GLN A 1 162 ? 21.768 4.458 -36.727 1.00 96.94 162 GLN A CA 1
ATOM 1233 C C . GLN A 1 162 ? 23.066 5.165 -36.319 1.00 96.94 162 GLN A C 1
ATOM 1235 O O . GLN A 1 162 ? 23.836 5.598 -37.181 1.00 96.94 162 GLN A O 1
ATOM 1240 N N . LEU A 1 163 ? 23.330 5.277 -35.014 1.00 96.94 163 LEU A N 1
ATOM 1241 C CA . LEU A 1 163 ? 24.562 5.865 -34.501 1.00 96.94 163 LEU A CA 1
ATOM 1242 C C . LEU A 1 163 ? 25.785 5.034 -34.905 1.00 96.94 163 LEU A C 1
ATOM 1244 O O . LEU A 1 163 ? 26.765 5.598 -35.397 1.00 96.94 163 LEU A O 1
ATOM 1248 N N . ASP A 1 164 ? 25.719 3.712 -34.753 1.00 97.06 164 ASP A N 1
ATOM 1249 C CA . ASP A 1 164 ? 26.799 2.804 -35.145 1.00 97.06 164 ASP A CA 1
ATOM 1250 C C . ASP A 1 164 ? 27.112 2.897 -36.641 1.00 97.06 164 ASP A C 1
ATOM 1252 O O . ASP A 1 164 ? 28.281 2.947 -37.043 1.00 97.06 164 ASP A O 1
ATOM 1256 N N . ASP A 1 165 ? 26.083 2.968 -37.482 1.00 96.44 165 ASP A N 1
ATOM 1257 C CA . ASP A 1 165 ? 26.259 3.100 -38.924 1.00 96.44 165 ASP A CA 1
ATOM 1258 C C . ASP A 1 165 ? 26.844 4.461 -39.312 1.00 96.44 165 ASP A C 1
ATOM 1260 O O . ASP A 1 165 ? 27.740 4.529 -40.161 1.00 96.44 165 ASP A O 1
ATOM 1264 N N . LEU A 1 166 ? 26.444 5.541 -38.635 1.00 96.94 166 LEU A N 1
ATOM 1265 C CA . LEU A 1 166 ? 27.030 6.867 -38.834 1.00 96.94 166 LEU A CA 1
ATOM 1266 C C . LEU A 1 166 ? 28.505 6.902 -38.410 1.00 96.94 166 LEU A C 1
ATOM 1268 O O . LEU A 1 166 ? 29.338 7.482 -39.113 1.00 96.94 166 LEU A O 1
ATOM 1272 N N . VAL A 1 167 ? 28.860 6.246 -37.301 1.00 96.94 167 VAL A N 1
ATOM 1273 C CA . VAL A 1 167 ? 30.253 6.109 -36.848 1.00 96.94 167 VAL A CA 1
ATOM 1274 C C . VAL A 1 167 ? 31.089 5.343 -37.877 1.00 96.94 167 VAL A C 1
ATOM 1276 O O . VAL A 1 167 ? 32.184 5.796 -38.231 1.00 96.94 167 VAL A O 1
ATOM 1279 N N . LYS A 1 168 ? 30.578 4.228 -38.417 1.00 96.12 168 LYS A N 1
ATOM 1280 C CA . LYS A 1 168 ? 31.253 3.462 -39.482 1.00 96.12 168 LYS A CA 1
ATOM 1281 C C . LYS A 1 168 ? 31.425 4.292 -40.753 1.00 96.12 168 LYS A C 1
ATOM 1283 O O . LYS A 1 168 ? 32.531 4.350 -41.294 1.00 96.12 168 LYS A O 1
ATOM 1288 N N . ALA A 1 169 ? 30.367 4.965 -41.209 1.00 96.06 169 ALA A N 1
ATOM 1289 C CA . ALA A 1 169 ? 30.397 5.803 -42.404 1.00 96.06 169 ALA A CA 1
ATOM 1290 C C . ALA A 1 169 ? 31.407 6.950 -42.259 1.00 96.06 169 ALA A C 1
ATOM 1292 O O . ALA A 1 169 ? 32.229 7.177 -43.151 1.00 96.06 169 ALA A O 1
ATOM 1293 N N . LYS A 1 170 ? 31.420 7.620 -41.099 1.00 96.06 170 LYS A N 1
ATOM 1294 C CA . LYS A 1 170 ? 32.393 8.670 -40.778 1.00 96.06 170 LYS A CA 1
ATOM 1295 C C . LYS A 1 170 ? 33.825 8.142 -40.822 1.00 96.06 170 LYS A C 1
ATOM 1297 O O . LYS A 1 170 ? 34.677 8.778 -41.438 1.00 96.06 170 LYS A O 1
ATOM 1302 N N . LYS A 1 171 ? 34.090 6.984 -40.209 1.00 96.19 171 LYS A N 1
ATOM 1303 C CA . LYS A 1 171 ? 35.424 6.366 -40.212 1.00 96.19 171 LYS A CA 1
ATOM 1304 C C . LYS A 1 171 ? 35.884 6.025 -41.631 1.00 96.19 171 LYS A C 1
ATOM 1306 O O . LYS A 1 171 ? 36.980 6.412 -42.022 1.00 96.19 171 LYS A O 1
ATOM 1311 N N . SER A 1 172 ? 35.021 5.391 -42.427 1.00 95.44 172 SER A N 1
ATOM 1312 C CA . SER A 1 172 ? 35.316 5.076 -43.831 1.00 95.44 172 SER A CA 1
ATOM 1313 C C . SER A 1 172 ? 35.629 6.334 -44.645 1.00 95.44 172 SER A C 1
ATOM 1315 O O . SER A 1 172 ? 36.571 6.346 -45.437 1.00 95.44 172 SER A O 1
ATOM 1317 N N . HIS A 1 173 ? 34.867 7.410 -44.439 1.00 95.12 173 HIS A N 1
ATOM 1318 C CA . HIS A 1 173 ? 35.099 8.677 -45.126 1.00 95.12 173 HIS A CA 1
ATOM 1319 C C . HIS A 1 173 ? 36.429 9.330 -44.717 1.00 95.12 173 HIS A C 1
ATOM 1321 O O . HIS A 1 173 ? 37.161 9.835 -45.570 1.00 95.12 173 HIS A O 1
ATOM 1327 N N . GLN A 1 174 ? 36.779 9.288 -43.427 1.00 94.75 174 GLN A N 1
ATOM 1328 C CA . GLN A 1 174 ? 38.074 9.764 -42.935 1.00 94.75 174 GLN A CA 1
ATOM 1329 C C . GLN A 1 174 ? 39.236 8.970 -43.548 1.00 94.75 174 GLN A C 1
ATOM 1331 O O . GLN A 1 174 ? 40.194 9.577 -44.029 1.00 94.75 174 GLN A O 1
ATOM 1336 N N . ASP A 1 175 ? 39.133 7.640 -43.611 1.00 95.00 175 ASP A N 1
ATOM 1337 C CA . ASP A 1 175 ? 40.149 6.779 -44.228 1.00 95.00 175 ASP A CA 1
ATOM 1338 C C . ASP A 1 175 ? 40.317 7.076 -45.728 1.00 95.00 175 ASP A C 1
ATOM 1340 O O . ASP A 1 175 ? 41.439 7.158 -46.238 1.00 95.00 175 ASP A O 1
ATOM 1344 N N . GLU A 1 176 ? 39.213 7.289 -46.449 1.00 95.38 176 GLU A N 1
ATOM 1345 C CA . GLU A 1 176 ? 39.240 7.681 -47.861 1.00 95.38 176 GLU A CA 1
ATOM 1346 C C . GLU A 1 176 ? 39.920 9.045 -48.058 1.00 95.38 176 GLU A C 1
ATOM 1348 O O . GLU A 1 176 ? 40.767 9.207 -48.943 1.00 95.38 176 GLU A O 1
ATOM 1353 N N . MET A 1 177 ? 39.587 10.023 -47.215 1.00 95.62 177 MET A N 1
ATOM 1354 C CA . MET A 1 177 ? 40.171 11.361 -47.263 1.00 95.62 177 MET A CA 1
ATOM 1355 C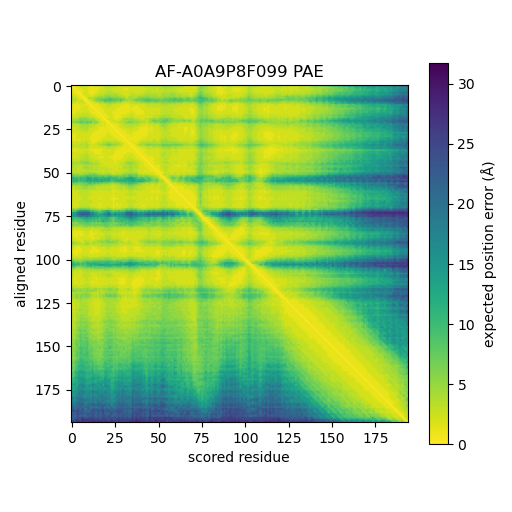 C . MET A 1 177 ? 41.683 11.322 -46.997 1.00 95.62 177 MET A C 1
ATOM 1357 O O . MET A 1 177 ? 42.454 11.930 -47.742 1.00 95.62 177 MET A O 1
ATOM 1361 N N . LEU A 1 178 ? 42.126 10.544 -46.004 1.00 95.25 178 LEU 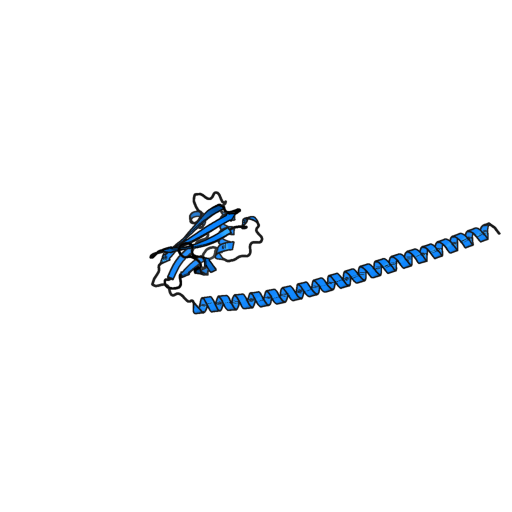A N 1
ATOM 1362 C CA . LEU A 1 178 ? 43.547 10.338 -45.709 1.00 95.25 178 LEU A CA 1
ATOM 1363 C C . LEU A 1 178 ? 44.292 9.695 -46.886 1.00 95.25 178 LEU A C 1
ATOM 1365 O O . LEU A 1 178 ? 45.389 10.139 -47.234 1.00 95.25 178 LEU A O 1
ATOM 1369 N N . ARG A 1 179 ? 43.691 8.705 -47.560 1.00 93.31 179 ARG A N 1
ATOM 1370 C CA . ARG A 1 179 ? 44.268 8.098 -48.775 1.00 93.31 179 ARG A CA 1
ATOM 1371 C C . ARG A 1 179 ? 44.425 9.116 -49.905 1.00 93.31 179 ARG A C 1
ATOM 1373 O O . ARG A 1 179 ? 45.483 9.166 -50.534 1.00 93.31 179 ARG A O 1
ATOM 1380 N N . LYS A 1 180 ? 43.411 9.957 -50.143 1.00 92.50 180 LYS A N 1
ATOM 1381 C CA . LYS A 1 180 ? 43.475 11.032 -51.151 1.00 92.50 180 LYS A CA 1
ATOM 1382 C C . LYS A 1 180 ? 44.574 12.044 -50.820 1.00 92.50 180 LYS A C 1
ATOM 1384 O O . LYS A 1 180 ? 45.357 12.395 -51.703 1.00 92.50 180 LYS A O 1
ATOM 1389 N N . PHE A 1 181 ? 44.692 12.462 -49.558 1.00 93.19 181 PHE A N 1
ATOM 1390 C CA . PHE A 1 181 ? 45.771 13.354 -49.125 1.00 93.19 181 PHE A CA 1
ATOM 1391 C C . PHE A 1 181 ? 47.159 12.735 -49.320 1.00 93.19 181 PHE A C 1
ATOM 1393 O O . PHE A 1 181 ? 48.054 13.405 -49.835 1.00 93.19 181 PHE A O 1
ATOM 1400 N N . ALA A 1 182 ? 47.342 11.455 -48.986 1.00 91.31 182 ALA A N 1
ATOM 1401 C CA . ALA A 1 182 ? 48.605 10.753 -49.207 1.00 91.31 182 ALA A CA 1
ATOM 1402 C C . ALA A 1 182 ? 48.983 10.686 -50.700 1.00 91.31 182 ALA A C 1
ATOM 1404 O O . ALA A 1 182 ? 50.131 10.949 -51.064 1.00 91.31 182 ALA A O 1
ATOM 1405 N N . ALA A 1 183 ? 48.018 10.403 -51.581 1.00 91.25 183 ALA A N 1
ATOM 1406 C CA . ALA A 1 183 ? 48.236 10.399 -53.028 1.00 91.25 183 ALA A CA 1
ATOM 1407 C C . ALA A 1 183 ? 48.636 11.790 -53.561 1.00 91.25 183 ALA A C 1
ATOM 1409 O O . ALA A 1 183 ? 49.584 11.915 -54.342 1.00 91.25 183 ALA A O 1
ATOM 1410 N N . LEU A 1 184 ? 47.973 12.855 -53.097 1.00 91.62 184 LEU A N 1
ATOM 1411 C CA . LEU A 1 184 ? 48.324 14.237 -53.447 1.00 91.62 184 LEU A CA 1
ATOM 1412 C C . LEU A 1 184 ? 49.730 14.621 -52.964 1.00 91.62 184 LEU A C 1
ATOM 1414 O O . LEU A 1 184 ? 50.493 15.239 -53.706 1.00 91.62 184 LEU A O 1
ATOM 1418 N N . LEU A 1 185 ? 50.111 14.223 -51.749 1.00 92.12 185 LEU A N 1
ATOM 1419 C CA . LEU A 1 185 ? 51.461 14.454 -51.230 1.00 92.12 185 LEU A CA 1
ATOM 1420 C C . LEU A 1 185 ? 52.525 13.734 -52.067 1.00 92.12 185 LEU A C 1
ATOM 1422 O O . LEU A 1 185 ? 53.559 14.322 -52.379 1.00 92.12 185 LEU A O 1
ATOM 1426 N N . ASN A 1 186 ? 52.270 12.490 -52.473 1.00 88.75 186 ASN A N 1
ATOM 1427 C CA . ASN A 1 186 ? 53.206 11.721 -53.295 1.00 88.75 186 ASN A CA 1
ATOM 1428 C C . ASN A 1 186 ? 53.359 12.304 -54.706 1.00 88.75 186 ASN A C 1
ATOM 1430 O O . ASN A 1 186 ? 54.481 12.431 -55.193 1.00 88.75 186 ASN A O 1
ATOM 1434 N N . THR A 1 187 ? 52.262 12.723 -55.343 1.00 89.75 187 THR A N 1
ATOM 1435 C CA . THR A 1 187 ? 52.317 13.383 -56.662 1.00 89.75 187 THR A CA 1
ATOM 1436 C C . THR A 1 187 ? 53.051 14.723 -56.605 1.00 89.75 187 THR A C 1
ATOM 1438 O O . THR A 1 187 ? 53.853 15.018 -57.489 1.00 89.75 187 THR A O 1
ATOM 1441 N N . LYS A 1 188 ? 52.848 15.515 -55.544 1.00 89.50 188 LYS A N 1
ATOM 1442 C CA . LYS A 1 188 ? 53.632 16.732 -55.286 1.00 89.50 188 LYS A CA 1
ATOM 1443 C C . LYS A 1 188 ? 55.122 16.428 -55.107 1.00 89.50 188 LYS A C 1
ATOM 1445 O O . LYS A 1 188 ? 55.933 17.111 -55.716 1.00 89.50 188 LYS A O 1
ATOM 1450 N N . LYS A 1 189 ? 55.487 15.408 -54.320 1.00 87.69 189 LYS A N 1
ATOM 1451 C CA . LYS A 1 189 ? 56.894 15.002 -54.121 1.00 87.69 189 LYS A CA 1
ATOM 1452 C C . LYS A 1 189 ? 57.571 14.587 -55.428 1.00 87.69 189 LYS A C 1
ATOM 1454 O O . LYS A 1 189 ? 58.707 14.981 -55.654 1.00 87.69 189 LYS A O 1
ATOM 1459 N N . LEU A 1 190 ? 56.877 13.827 -56.277 1.00 80.88 190 LEU A N 1
ATOM 1460 C CA . LEU A 1 190 ? 57.368 13.442 -57.606 1.00 80.88 190 LEU A CA 1
ATOM 1461 C C . LEU A 1 190 ? 57.644 14.670 -58.481 1.00 80.88 190 LEU A C 1
ATOM 1463 O O . LEU A 1 190 ? 58.752 14.810 -58.975 1.00 80.88 190 LEU A O 1
ATOM 1467 N N . LYS A 1 191 ? 56.693 15.610 -58.565 1.00 81.31 191 LYS A N 1
ATOM 1468 C CA . LYS A 1 191 ? 56.842 16.852 -59.347 1.00 81.31 191 LYS A CA 1
ATOM 1469 C C . LYS A 1 191 ? 57.924 17.823 -58.859 1.00 81.31 191 LYS A C 1
ATOM 1471 O O . LYS A 1 191 ? 58.234 18.754 -59.580 1.00 81.31 191 LYS A O 1
ATOM 1476 N N . ILE A 1 192 ? 58.395 17.699 -57.617 1.00 82.56 192 ILE A N 1
ATOM 1477 C CA . ILE A 1 192 ? 59.498 18.522 -57.076 1.00 82.56 192 ILE A CA 1
ATOM 1478 C C . ILE A 1 192 ? 60.855 17.854 -57.345 1.00 82.56 192 ILE A C 1
ATOM 1480 O O . ILE A 1 192 ? 61.895 18.501 -57.261 1.00 82.56 192 ILE A O 1
ATOM 1484 N N . ARG A 1 193 ? 60.845 16.541 -57.592 1.00 72.81 193 ARG A N 1
ATOM 1485 C CA . ARG A 1 193 ? 62.045 15.743 -57.834 1.00 72.81 193 ARG A CA 1
ATOM 1486 C C . ARG A 1 193 ? 62.434 15.712 -59.314 1.00 72.81 193 ARG A C 1
ATOM 1488 O O . ARG A 1 193 ? 63.625 15.601 -59.587 1.00 72.81 193 ARG A O 1
ATOM 1495 N N . ASP A 1 194 ? 61.444 15.765 -60.203 1.00 53.88 194 ASP A N 1
ATOM 1496 C CA . ASP A 1 194 ? 61.607 16.012 -61.644 1.00 53.88 194 ASP A CA 1
ATOM 1497 C C . ASP A 1 194 ? 61.782 17.515 -61.919 1.00 53.88 194 ASP A C 1
ATOM 1499 O O . ASP A 1 194 ? 62.576 17.858 -62.824 1.00 53.88 194 ASP A O 1
#

Nearest PDB structures (foldseek):
  1fu1-assembly1_B  TM=6.108E-01  e=1.024E-06  Homo sapiens
  5cj4-assembly1_B  TM=6.284E-01  e=6.002E-06  Homo sapiens
  7m3p-assembly1_A  TM=6.251E-01  e=7.084E-06  Homo sapiens
  5cj4-assembly2_D  TM=6.221E-01  e=7.624E-05  Homo sapiens
  2qm4-assembly1_A  TM=4.942E-01  e=3.517E-05  Homo sapiens

Organism: Aureobasidium melanogenum (NCBI:txid46634)

pLDDT: mean 92.32, std 7.49, range [53.88, 98.19]

Foldseek 3Di:
DWAAEPADPPATKDWDWAADDDDLQQTWIWMDSVPFIWIDTTDLVCLVVQFDPPDPDDSVVSVVLCCCARVVPDDPDPVCAQWGWHWYDDPFKIKIWIWGADPNDIGTTGIDITTTDRVDDDPVVVVVVVVVVVVVVVVVVVVVVVVVVVVVVVVVVVVVVVVVVVVVVVVVVVVVVVVVVVVVVVVVVVVVVD